Protein AF-A0A945NVK5-F1 (afdb_monomer_lite)

Secondary structure (DSSP, 8-state):
--TTGGGT--SPPEEEE---SS---GGG-EEEEEESPTTS---S--EEEEESS---S-------------------------HHHHHHHHTT---S--HHHHHHHHHHHHHSPPB-TTT-HHHHHHHTTTT-TT-HHHHHHHHHTTT--B--EEEEEEEEE-TT-SS-EEEEEEES---TTS----S--EEEEEE-TTTT---STT--SS--TT-EEE-

Sequence (219 aa):
MSDIERADIDDEVEILGGGVLGVVVESNWQVCEQLPAAGEEVAAAPRLTVDRECPNGEPETTEPEITEPETTEPETTEPEITFEEIEAWLNGEESEITPEEFEAWLEKQRSAEPLTIENNPEFAALMAGEVGDCTPQIGVFAKKYYNRKIEFDGNVANVAPHEDKNTRFDYLIYGDDYYLDENVYFGPRMKFEDVNPRDLNLIGDNVPANASAGDNFHI

Radius of gyration: 24.77 Å; chains: 1; bounding box: 51×56×69 Å

Structure (mmCIF, N/CA/C/O backbone):
data_AF-A0A945NVK5-F1
#
_entry.id   AF-A0A945NVK5-F1
#
loop_
_atom_site.group_PDB
_atom_site.id
_atom_site.type_symbol
_atom_site.label_atom_id
_atom_site.label_alt_id
_atom_site.label_comp_id
_atom_site.label_asym_id
_atom_site.label_entity_id
_atom_site.label_seq_id
_atom_site.pdbx_PDB_ins_code
_atom_site.Cartn_x
_atom_site.Cartn_y
_atom_site.Cartn_z
_atom_site.occupancy
_atom_site.B_iso_or_equiv
_atom_site.auth_seq_id
_atom_site.auth_comp_id
_atom_site.auth_asym_id
_atom_site.auth_atom_id
_atom_site.pdbx_PDB_model_num
ATOM 1 N N . MET A 1 1 ? 11.403 -7.828 -36.960 1.00 45.31 1 MET A N 1
ATOM 2 C CA . MET A 1 1 ? 10.638 -8.582 -37.966 1.00 45.31 1 MET A CA 1
ATOM 3 C C . MET A 1 1 ? 10.162 -9.829 -37.273 1.00 45.31 1 MET A C 1
ATOM 5 O O . MET A 1 1 ? 11.008 -10.584 -36.802 1.00 45.31 1 MET A O 1
ATOM 9 N N . SER A 1 2 ? 8.854 -9.941 -37.069 1.00 51.59 2 SER A N 1
ATOM 10 C CA . SER A 1 2 ? 8.255 -11.097 -36.401 1.00 51.59 2 SER A CA 1
ATOM 11 C C . SER A 1 2 ? 8.336 -12.315 -37.323 1.00 51.59 2 SER A C 1
ATOM 13 O O . SER A 1 2 ? 8.423 -12.176 -38.545 1.00 51.59 2 SER A O 1
ATOM 15 N N . ASP A 1 3 ? 8.313 -13.521 -36.758 1.00 51.78 3 ASP A N 1
ATOM 16 C CA . ASP A 1 3 ? 8.364 -14.762 -37.545 1.00 51.78 3 ASP A CA 1
ATOM 17 C C . ASP A 1 3 ? 7.173 -14.904 -38.518 1.00 51.78 3 ASP A C 1
ATOM 19 O O . ASP A 1 3 ? 7.266 -15.631 -39.506 1.00 51.78 3 ASP A O 1
ATOM 23 N N . ILE A 1 4 ? 6.101 -14.134 -38.295 1.00 51.62 4 ILE A N 1
ATOM 24 C CA . ILE A 1 4 ? 4.911 -14.020 -39.150 1.00 51.62 4 ILE A CA 1
ATOM 25 C C . ILE A 1 4 ? 5.235 -13.350 -40.496 1.00 51.62 4 ILE A C 1
ATOM 27 O O . ILE A 1 4 ? 4.835 -13.858 -41.539 1.00 51.62 4 ILE A O 1
ATOM 31 N N . GLU A 1 5 ? 6.047 -12.286 -40.511 1.00 52.50 5 GLU A N 1
ATOM 32 C CA . GLU A 1 5 ? 6.449 -11.603 -41.757 1.00 52.50 5 GLU A CA 1
ATOM 33 C C . GLU A 1 5 ? 7.347 -12.487 -42.644 1.00 52.50 5 GLU A C 1
ATOM 35 O O . GLU A 1 5 ? 7.458 -12.274 -43.849 1.00 52.50 5 GLU A O 1
ATOM 40 N N . ARG A 1 6 ? 7.996 -13.509 -42.066 1.00 58.78 6 ARG A N 1
ATOM 41 C CA . ARG A 1 6 ? 8.783 -14.502 -42.818 1.00 58.78 6 ARG A CA 1
ATOM 42 C C . ARG A 1 6 ? 7.931 -15.583 -43.483 1.00 58.78 6 ARG A C 1
ATOM 44 O O . ARG A 1 6 ? 8.486 -16.340 -44.281 1.00 58.78 6 ARG A O 1
ATOM 51 N N . ALA A 1 7 ? 6.644 -15.671 -43.149 1.00 58.78 7 ALA A N 1
ATOM 52 C CA . ALA A 1 7 ? 5.723 -16.687 -43.651 1.00 58.78 7 ALA A CA 1
ATOM 53 C C . ALA A 1 7 ? 4.824 -16.205 -44.808 1.00 58.78 7 ALA A C 1
ATOM 55 O O . ALA A 1 7 ? 4.013 -16.995 -45.277 1.00 58.78 7 ALA A O 1
ATOM 56 N N . ASP A 1 8 ? 4.992 -14.966 -45.295 1.00 53.03 8 ASP A N 1
ATOM 57 C CA . ASP A 1 8 ? 4.211 -14.391 -46.413 1.00 53.03 8 ASP A CA 1
ATOM 58 C C . ASP A 1 8 ? 2.690 -14.366 -46.137 1.00 53.03 8 ASP A C 1
ATOM 60 O O . ASP A 1 8 ? 1.867 -14.575 -47.027 1.00 53.03 8 ASP A O 1
ATOM 64 N N . ILE A 1 9 ? 2.311 -14.155 -44.868 1.00 48.59 9 ILE A N 1
ATOM 65 C CA . ILE A 1 9 ? 0.919 -13.988 -44.434 1.00 48.59 9 ILE A CA 1
ATOM 66 C C . ILE A 1 9 ? 0.678 -12.492 -44.219 1.00 48.59 9 ILE A C 1
ATOM 68 O O . ILE A 1 9 ? 1.117 -11.930 -43.218 1.00 48.59 9 ILE A O 1
ATOM 72 N N . ASP A 1 10 ? -0.005 -11.862 -45.176 1.00 55.41 10 ASP A N 1
ATOM 73 C CA . ASP A 1 10 ? -0.346 -10.429 -45.165 1.00 55.41 10 ASP A CA 1
ATOM 74 C C . ASP A 1 10 ? -1.656 -10.112 -44.409 1.00 55.41 10 ASP A C 1
ATOM 76 O O . ASP A 1 10 ? -2.024 -8.944 -44.270 1.00 55.41 10 ASP A O 1
ATOM 80 N N . ASP A 1 11 ? -2.367 -11.134 -43.918 1.00 53.72 11 ASP A N 1
ATOM 81 C CA . ASP A 1 11 ? -3.679 -10.982 -43.285 1.00 53.72 11 ASP A CA 1
ATOM 82 C C . ASP A 1 11 ? -3.594 -10.964 -41.747 1.00 53.72 11 ASP A C 1
ATOM 84 O O . ASP A 1 11 ? -2.894 -11.761 -41.118 1.00 53.72 11 ASP A O 1
ATOM 88 N N . GLU A 1 12 ? -4.349 -10.042 -41.144 1.00 53.03 12 GLU A N 1
ATOM 89 C CA . GLU A 1 12 ? -4.471 -9.834 -39.697 1.00 53.03 12 GLU A CA 1
ATOM 90 C C . GLU A 1 12 ? -5.046 -11.084 -39.000 1.00 53.03 12 GLU A C 1
ATOM 92 O O . GLU A 1 12 ? -6.035 -11.668 -39.447 1.00 53.03 12 GLU A O 1
ATOM 97 N N . VAL A 1 13 ? -4.425 -11.502 -37.892 1.00 56.94 13 VAL A N 1
ATOM 98 C CA . VAL A 1 13 ? -4.857 -12.664 -37.097 1.00 56.94 13 VAL A CA 1
ATOM 99 C C . VAL A 1 13 ? -6.245 -12.403 -36.504 1.00 56.94 13 VAL A C 1
ATOM 101 O O . VAL A 1 13 ? -6.444 -11.432 -35.775 1.00 56.94 13 VAL A O 1
ATOM 104 N N . GLU A 1 14 ? -7.204 -13.291 -36.774 1.00 50.94 14 GLU A N 1
ATOM 105 C CA . GLU A 1 14 ? -8.558 -13.202 -36.219 1.00 50.94 14 GLU A CA 1
ATOM 106 C C . GLU A 1 14 ? -8.633 -13.969 -34.887 1.00 50.94 14 GLU A C 1
ATOM 108 O O . GLU A 1 14 ? -8.535 -15.200 -34.853 1.00 50.94 14 GLU A O 1
ATOM 113 N N . ILE A 1 15 ? -8.817 -13.232 -33.787 1.00 54.19 15 ILE A N 1
ATOM 114 C CA . ILE A 1 15 ? -8.980 -13.772 -32.430 1.00 54.19 15 ILE A CA 1
ATOM 115 C C . ILE A 1 15 ? -10.468 -13.761 -32.070 1.00 54.19 15 ILE A C 1
ATOM 117 O O . ILE A 1 15 ? -11.097 -12.703 -32.029 1.00 54.19 15 ILE A O 1
ATOM 121 N N . LEU A 1 16 ? -11.037 -14.933 -31.779 1.00 48.72 16 LEU A N 1
ATOM 122 C CA . LEU A 1 16 ? -12.427 -15.073 -31.336 1.00 48.72 16 LEU A CA 1
ATOM 123 C C . LEU A 1 16 ? -12.443 -15.485 -29.857 1.00 48.72 16 LEU A C 1
ATOM 125 O O . LEU A 1 16 ? -12.216 -16.649 -29.535 1.00 48.72 16 LEU A O 1
ATOM 129 N N . GLY A 1 17 ? -12.682 -14.519 -28.963 1.00 44.56 17 GLY A N 1
ATOM 130 C CA . GLY A 1 17 ? -12.766 -14.728 -27.513 1.00 44.56 17 GLY A CA 1
ATOM 131 C C . GLY A 1 17 ? -14.210 -14.718 -27.003 1.00 44.56 17 GLY A C 1
ATOM 132 O O . GLY A 1 17 ? -14.962 -13.782 -27.273 1.00 44.56 17 GLY A O 1
ATOM 133 N N . GLY A 1 18 ? -14.593 -15.742 -26.236 1.00 47.22 18 GLY A N 1
ATOM 134 C CA . GLY A 1 18 ? -15.917 -15.902 -25.613 1.00 47.22 18 GLY A CA 1
ATOM 135 C C . GLY A 1 18 ? -16.109 -15.143 -24.291 1.00 47.22 18 GLY A C 1
ATOM 136 O O . GLY A 1 18 ? -16.866 -15.590 -23.434 1.00 47.22 18 GLY A O 1
ATOM 137 N N . GLY A 1 19 ? -15.409 -14.024 -24.090 1.00 42.00 19 GLY A N 1
ATOM 138 C CA . GLY A 1 19 ? -15.421 -13.271 -22.834 1.00 42.00 19 GLY A CA 1
ATOM 139 C C . GLY A 1 19 ? -16.628 -12.341 -22.701 1.00 42.00 19 GLY A C 1
ATOM 140 O O . GLY A 1 19 ? -16.868 -11.483 -23.550 1.00 42.00 19 GLY A O 1
ATOM 141 N N . VAL A 1 20 ? -17.376 -12.490 -21.607 1.00 38.78 20 VAL A N 1
ATOM 142 C CA . VAL A 1 20 ? -18.414 -11.545 -21.174 1.00 38.78 20 VAL A CA 1
ATOM 143 C C . VAL A 1 20 ? -17.800 -10.149 -21.001 1.00 38.78 20 VAL A C 1
ATOM 145 O O . VAL A 1 20 ? -16.718 -9.996 -20.444 1.00 38.78 20 VAL A O 1
ATOM 148 N N . LEU A 1 21 ? -18.508 -9.142 -21.516 1.00 35.34 21 LEU A N 1
ATOM 149 C CA . LEU A 1 21 ? -18.182 -7.715 -21.475 1.00 35.34 21 LEU A CA 1
ATOM 150 C C . LEU A 1 21 ? -17.633 -7.239 -20.116 1.00 35.34 21 LEU A C 1
ATOM 152 O O . LEU A 1 21 ? -18.372 -7.200 -19.134 1.00 35.34 21 LEU A O 1
ATOM 156 N N . GLY A 1 22 ? -16.390 -6.745 -20.133 1.00 36.91 22 GLY A N 1
ATOM 157 C CA . GLY A 1 22 ? -15.803 -5.890 -19.097 1.00 36.91 22 GLY A CA 1
ATOM 158 C C . GLY A 1 22 ? -14.547 -6.483 -18.459 1.00 36.91 22 GLY A C 1
ATOM 159 O O . GLY A 1 22 ? -14.637 -7.446 -17.717 1.00 36.91 22 GLY A O 1
ATOM 160 N N . VAL A 1 23 ? -13.400 -5.840 -18.701 1.00 36.44 23 VAL A N 1
ATOM 161 C CA . VAL A 1 23 ? -12.057 -6.144 -18.161 1.00 36.44 23 VAL A CA 1
ATOM 162 C C . VAL A 1 23 ? -11.344 -7.325 -18.841 1.00 36.44 23 VAL A C 1
ATOM 164 O O . VAL A 1 23 ? -11.480 -8.498 -18.491 1.00 36.44 23 VAL A O 1
ATOM 167 N N . VAL A 1 24 ? -10.535 -6.977 -19.845 1.00 39.91 24 VAL A N 1
ATOM 168 C CA . VAL A 1 24 ? -9.572 -7.875 -20.489 1.00 39.91 24 VAL A CA 1
ATOM 169 C C . VAL A 1 24 ? -8.318 -7.908 -19.616 1.00 39.91 24 VAL A C 1
ATOM 171 O O . VAL A 1 24 ? -7.499 -7.000 -19.670 1.00 39.91 24 VAL A O 1
ATOM 174 N N . VAL A 1 25 ? -8.177 -8.946 -18.793 1.00 44.34 25 VAL A N 1
ATOM 175 C CA . VAL A 1 25 ? -6.885 -9.309 -18.189 1.00 44.34 25 VAL A CA 1
ATOM 176 C C . VAL A 1 25 ? -6.153 -10.174 -19.215 1.00 44.34 25 VAL A C 1
ATOM 178 O O . VAL A 1 25 ? -6.560 -11.312 -19.447 1.00 44.34 25 VAL A O 1
ATOM 181 N N . GLU A 1 26 ? -5.143 -9.619 -19.886 1.00 48.34 26 GLU A N 1
ATOM 182 C CA . GLU A 1 26 ? -4.431 -10.265 -21.005 1.00 48.34 26 GLU A CA 1
ATOM 183 C C . GLU A 1 26 ? -3.549 -11.447 -20.562 1.00 48.34 26 GLU A C 1
ATOM 185 O O . GLU A 1 26 ? -3.295 -12.361 -21.342 1.00 48.34 26 GLU A O 1
ATOM 190 N N . SER A 1 27 ? -3.139 -11.483 -19.295 1.00 51.59 27 SER A N 1
ATOM 191 C CA . SER A 1 27 ? -2.117 -12.395 -18.766 1.00 51.59 27 SER A CA 1
ATOM 192 C C . SER A 1 27 ? -2.582 -13.824 -18.441 1.00 51.59 27 SER A C 1
ATOM 194 O O . SER A 1 27 ? -1.739 -14.667 -18.154 1.00 51.59 27 SER A O 1
ATOM 196 N N . ASN A 1 28 ? -3.882 -14.138 -18.537 1.00 61.31 28 ASN A N 1
ATOM 197 C CA . ASN A 1 28 ? -4.440 -15.446 -18.139 1.00 61.31 28 ASN A CA 1
ATOM 198 C C . ASN A 1 28 ? -5.151 -16.213 -19.271 1.00 61.31 28 ASN A C 1
ATOM 200 O O . ASN A 1 28 ? -5.958 -17.102 -19.000 1.00 61.31 28 ASN A O 1
ATOM 204 N N . TRP A 1 29 ? -4.899 -15.873 -20.537 1.00 65.44 29 TRP A N 1
ATOM 205 C CA . TRP A 1 29 ? -5.489 -16.583 -21.676 1.00 65.44 29 TRP A CA 1
ATOM 206 C C . TRP A 1 29 ? -4.560 -17.687 -22.181 1.00 65.44 29 TRP A C 1
ATOM 208 O O . TRP A 1 29 ? -3.374 -17.459 -22.413 1.00 65.44 29 TRP 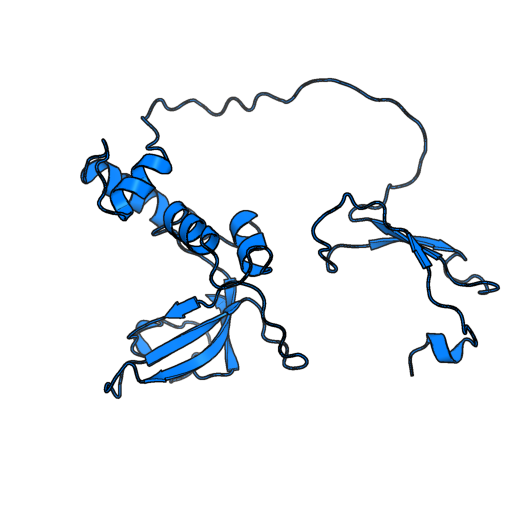A O 1
ATOM 218 N N . GLN A 1 30 ? -5.112 -18.875 -22.407 1.00 71.94 30 GLN A N 1
ATOM 219 C CA . GLN A 1 30 ? -4.431 -19.982 -23.073 1.00 71.94 30 GLN A CA 1
ATOM 220 C C . GLN A 1 30 ? -5.099 -20.294 -24.413 1.00 71.94 30 GLN A C 1
ATOM 222 O O . GLN A 1 30 ? -6.306 -20.127 -24.582 1.00 71.94 30 GLN A O 1
ATOM 227 N N . VAL A 1 31 ? -4.303 -20.737 -25.390 1.00 76.62 31 VAL A N 1
ATOM 228 C CA . VAL A 1 31 ? -4.799 -21.157 -26.707 1.00 76.62 31 VAL A CA 1
ATOM 229 C C . VAL A 1 31 ? -5.421 -22.540 -26.576 1.00 76.62 31 VAL A C 1
ATOM 231 O O . VAL A 1 31 ? -4.720 -23.521 -26.336 1.00 76.62 31 VAL A O 1
ATOM 234 N N . CYS A 1 32 ? -6.733 -22.610 -26.754 1.00 79.69 32 CYS A N 1
ATOM 235 C CA . CYS A 1 32 ? -7.503 -23.843 -26.646 1.00 79.69 32 CYS A CA 1
ATOM 236 C C . CYS A 1 32 ? -7.664 -24.553 -27.980 1.00 79.69 32 CYS A C 1
ATOM 238 O O . CYS A 1 32 ? -7.660 -25.780 -28.032 1.00 79.69 32 CYS A O 1
ATOM 240 N N . GLU A 1 33 ? -7.756 -23.790 -29.065 1.00 77.75 33 GLU A N 1
ATOM 241 C CA . GLU A 1 33 ? -7.801 -24.337 -30.412 1.00 77.75 33 GLU A CA 1
ATOM 242 C C . GLU A 1 33 ? -7.049 -23.412 -31.367 1.00 77.75 33 GLU A C 1
ATOM 244 O O . GLU A 1 33 ? -7.098 -22.186 -31.242 1.00 77.75 33 GLU A O 1
ATOM 249 N N . GLN A 1 34 ? -6.344 -24.008 -32.326 1.00 75.19 34 GLN A N 1
ATOM 250 C CA . GLN A 1 34 ? -5.718 -23.282 -33.421 1.00 75.19 34 GLN A CA 1
ATOM 251 C C . GLN A 1 34 ? -6.033 -23.965 -34.748 1.00 75.19 34 GLN A C 1
ATOM 253 O O . GLN A 1 34 ? -5.981 -25.193 -34.852 1.00 75.19 34 GLN A O 1
ATOM 258 N N . LEU A 1 35 ? -6.333 -23.164 -35.764 1.00 73.00 35 LEU A N 1
ATOM 259 C CA . LEU A 1 35 ? -6.530 -23.625 -37.132 1.00 73.00 35 LEU A CA 1
ATOM 260 C C . LEU A 1 35 ? -5.597 -22.845 -38.068 1.00 73.00 35 LEU A C 1
ATOM 262 O O . LEU A 1 35 ? -5.660 -21.615 -38.072 1.00 73.00 35 LEU A O 1
ATOM 266 N N . PRO A 1 36 ? -4.774 -23.519 -38.890 1.00 76.56 36 PRO A N 1
ATOM 267 C CA . PRO A 1 36 ? -4.591 -24.974 -38.962 1.00 76.56 36 PRO A CA 1
ATOM 268 C C . PRO A 1 36 ? -3.837 -25.542 -37.744 1.00 76.56 36 PRO A C 1
ATOM 270 O O . PRO A 1 36 ? -3.271 -24.796 -36.939 1.00 76.56 36 PRO A O 1
ATOM 273 N N . ALA A 1 37 ? -3.862 -26.868 -37.574 1.00 76.44 37 ALA A N 1
ATOM 274 C CA . ALA A 1 37 ? -3.295 -27.503 -36.386 1.00 76.44 37 ALA A CA 1
ATOM 275 C C . ALA A 1 37 ? -1.768 -27.327 -36.317 1.00 76.44 37 ALA A C 1
ATOM 277 O O . ALA A 1 37 ? -1.095 -27.022 -37.303 1.00 76.44 37 ALA A O 1
ATOM 278 N N . ALA A 1 38 ? -1.188 -27.514 -35.130 1.00 73.94 38 ALA A N 1
ATOM 279 C CA . ALA A 1 38 ? 0.254 -27.365 -34.942 1.00 73.94 38 ALA A CA 1
ATOM 280 C C . ALA A 1 38 ? 1.029 -28.301 -35.881 1.00 73.94 38 ALA A C 1
ATOM 282 O O . ALA A 1 38 ? 0.903 -29.521 -35.798 1.00 73.94 38 ALA A O 1
ATOM 283 N N . GLY A 1 39 ? 1.850 -27.721 -36.760 1.00 72.31 39 GLY A N 1
ATOM 284 C CA . GLY A 1 39 ? 2.639 -28.464 -37.746 1.00 72.31 39 GLY A CA 1
ATOM 285 C C . GLY A 1 39 ? 1.957 -28.682 -39.100 1.00 72.31 39 GLY A C 1
ATOM 286 O O . GLY A 1 39 ? 2.565 -29.304 -39.970 1.00 72.31 39 GLY A O 1
ATOM 287 N N . GLU A 1 40 ? 0.743 -28.170 -39.305 1.00 71.31 40 GLU A N 1
ATOM 288 C CA . GLU A 1 40 ? 0.089 -28.140 -40.615 1.00 71.31 40 GLU A CA 1
ATOM 289 C C . GLU A 1 40 ? 0.485 -26.897 -41.431 1.00 71.31 40 GLU A C 1
ATOM 291 O O . GLU A 1 40 ? 0.870 -25.860 -40.887 1.00 71.31 40 GLU A O 1
ATOM 296 N N . GLU A 1 41 ? 0.407 -27.006 -42.761 1.00 71.88 41 GLU A N 1
ATOM 297 C CA . GLU A 1 41 ? 0.710 -25.892 -43.665 1.00 71.88 41 GLU A CA 1
ATOM 298 C C . GLU A 1 41 ? -0.364 -24.797 -43.573 1.00 71.88 41 GLU A C 1
ATOM 300 O O . GLU A 1 41 ? -1.564 -25.056 -43.686 1.00 71.88 41 GLU A O 1
ATOM 305 N N . VAL A 1 42 ? 0.077 -23.548 -43.400 1.00 71.38 42 VAL A N 1
ATOM 306 C CA . VAL A 1 42 ? -0.806 -22.383 -43.277 1.00 71.38 42 VAL A CA 1
ATOM 307 C C . VAL A 1 42 ? -1.253 -21.919 -44.661 1.00 71.38 42 VAL A C 1
ATOM 309 O O . VAL A 1 42 ? -0.540 -21.201 -45.352 1.00 71.38 42 VAL A O 1
ATOM 312 N N . ALA A 1 43 ? -2.436 -22.372 -45.083 1.00 70.69 43 ALA A N 1
ATOM 313 C CA . ALA A 1 43 ? -3.037 -22.033 -46.378 1.00 70.69 43 ALA A CA 1
ATOM 314 C C . ALA A 1 43 ? -4.044 -20.862 -46.319 1.00 70.69 43 ALA A C 1
ATOM 316 O O . ALA A 1 43 ? -4.565 -20.446 -47.354 1.00 70.69 43 ALA A O 1
ATOM 317 N N . ALA A 1 44 ? -4.350 -20.364 -45.118 1.00 70.25 44 ALA A N 1
ATOM 318 C CA . ALA A 1 44 ? -5.247 -19.242 -44.843 1.00 70.25 44 ALA A CA 1
ATOM 319 C C . ALA A 1 44 ? -4.839 -18.564 -43.524 1.00 70.25 44 ALA A C 1
ATOM 321 O O . ALA A 1 44 ? -4.032 -19.124 -42.781 1.00 70.25 44 ALA A O 1
ATOM 322 N N . ALA A 1 45 ? -5.413 -17.394 -43.225 1.00 63.38 45 ALA A N 1
ATOM 323 C CA . ALA A 1 45 ? -5.155 -16.680 -41.977 1.00 63.38 45 ALA A CA 1
ATOM 324 C C . ALA A 1 45 ? -5.377 -17.600 -40.756 1.00 63.38 45 ALA A C 1
ATOM 326 O O . ALA A 1 45 ? -6.432 -18.242 -40.659 1.00 63.38 45 ALA A O 1
ATOM 327 N N . PRO A 1 46 ? -4.393 -17.700 -39.846 1.00 71.88 46 PRO A N 1
ATOM 328 C CA . PRO A 1 46 ? -4.501 -18.565 -38.686 1.00 71.88 46 PRO A CA 1
ATOM 329 C C . PRO A 1 46 ? -5.592 -18.049 -37.748 1.00 71.88 46 PRO A C 1
ATOM 331 O O . PRO A 1 46 ? -5.704 -16.848 -37.495 1.00 71.88 46 PRO A O 1
ATOM 334 N N . ARG A 1 47 ? -6.393 -18.973 -37.222 1.00 68.75 47 ARG A N 1
ATOM 335 C CA . ARG A 1 47 ? -7.448 -18.687 -36.249 1.00 68.75 47 ARG A CA 1
ATOM 336 C C . ARG A 1 47 ? -7.080 -19.282 -34.908 1.00 68.75 47 ARG A C 1
ATOM 338 O O . ARG A 1 47 ? -6.753 -20.464 -34.836 1.00 68.75 47 ARG A O 1
ATOM 345 N N . LEU A 1 48 ? -7.160 -18.458 -33.869 1.00 70.25 48 LEU A N 1
ATOM 346 C CA . LEU A 1 48 ? -6.894 -18.851 -32.492 1.00 70.25 48 LEU A CA 1
ATOM 347 C C . LEU A 1 48 ? -8.165 -18.680 -31.665 1.00 70.25 48 LEU A C 1
ATOM 349 O O . LEU A 1 48 ? -8.783 -17.612 -31.655 1.00 70.25 48 LEU A O 1
ATOM 353 N N . THR A 1 49 ? -8.526 -19.733 -30.946 1.00 74.69 49 THR A N 1
ATOM 354 C CA . THR A 1 49 ? -9.546 -19.695 -29.903 1.00 74.69 49 THR A CA 1
ATOM 355 C C . THR A 1 49 ? -8.833 -19.748 -28.568 1.00 74.69 49 THR A C 1
ATOM 357 O O . THR A 1 49 ? -8.099 -20.697 -28.285 1.00 74.69 49 THR A O 1
ATOM 360 N N . VAL A 1 50 ? -9.032 -18.711 -27.762 1.00 74.69 50 VAL A N 1
ATOM 361 C CA . VAL A 1 50 ? -8.416 -18.574 -26.443 1.00 74.69 50 VAL A CA 1
ATOM 362 C C . VAL A 1 50 ? -9.485 -18.594 -25.359 1.00 74.69 50 VAL A C 1
ATOM 364 O O . VAL A 1 50 ? -10.550 -17.998 -25.528 1.00 74.69 50 VAL A O 1
ATOM 367 N N . ASP A 1 51 ? -9.187 -19.258 -24.248 1.00 72.19 51 ASP A N 1
ATOM 368 C CA . ASP A 1 51 ? -10.008 -19.260 -23.034 1.00 72.19 51 ASP A CA 1
ATOM 369 C C . ASP A 1 51 ? -9.101 -19.228 -21.793 1.00 72.19 51 ASP A C 1
ATOM 371 O O . ASP A 1 51 ? -7.895 -19.460 -21.891 1.00 72.19 51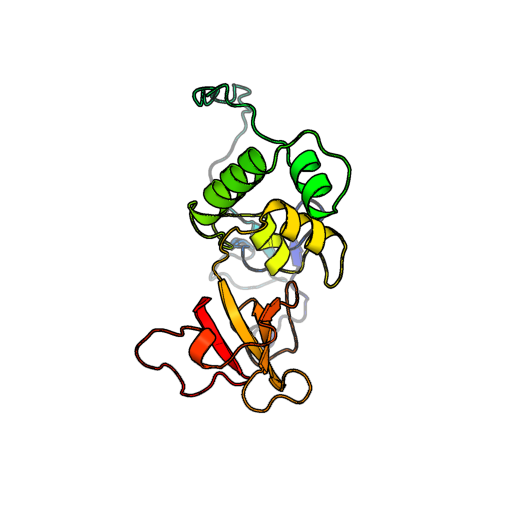 ASP A O 1
ATOM 375 N N . ARG A 1 52 ? -9.657 -18.925 -20.619 1.00 76.31 52 ARG A N 1
ATOM 376 C CA . ARG A 1 52 ? -8.938 -19.043 -19.341 1.00 76.31 52 ARG A CA 1
ATOM 377 C C . ARG A 1 52 ? -8.730 -20.508 -18.967 1.00 76.31 52 ARG A C 1
ATOM 379 O O . ARG A 1 52 ? -7.671 -20.881 -18.470 1.00 76.31 52 ARG A O 1
ATOM 386 N N . GLU A 1 53 ? -9.695 -21.364 -19.292 1.00 76.12 53 GLU A N 1
ATOM 387 C CA . GLU A 1 53 ? -9.627 -22.812 -19.090 1.00 76.12 53 GLU A CA 1
ATOM 388 C C . GLU A 1 53 ? -10.054 -23.552 -20.358 1.00 76.12 53 GLU A C 1
ATOM 390 O O . GLU A 1 53 ? -11.202 -23.459 -20.785 1.00 76.12 53 GLU A O 1
ATOM 395 N N . CYS A 1 54 ? -9.134 -24.295 -20.978 1.00 73.19 54 CYS A N 1
ATOM 396 C CA . CYS A 1 54 ? -9.468 -25.065 -22.168 1.00 73.19 54 CYS A CA 1
ATOM 397 C C . CYS A 1 54 ? -10.298 -26.300 -21.810 1.00 73.19 54 CYS A C 1
ATOM 399 O O . CYS A 1 54 ? -9.880 -27.095 -20.960 1.00 73.19 54 CYS A O 1
ATOM 401 N N . PRO A 1 55 ? -11.445 -26.520 -22.472 1.00 69.38 55 PRO A N 1
ATOM 402 C CA . PRO A 1 55 ? -12.227 -27.722 -22.253 1.00 69.38 55 PRO A CA 1
ATOM 403 C C . PRO A 1 55 ? -11.424 -28.934 -22.739 1.00 69.38 55 PRO A C 1
ATOM 405 O O . PRO A 1 55 ? -11.189 -29.109 -23.934 1.00 69.38 55 PRO A O 1
ATOM 408 N N . ASN A 1 56 ? -10.988 -29.786 -21.808 1.00 57.22 56 ASN A N 1
ATOM 409 C CA . ASN A 1 56 ? -10.436 -31.098 -22.137 1.00 57.22 56 ASN A CA 1
ATOM 410 C C . ASN A 1 56 ? -11.524 -31.901 -22.866 1.00 57.22 56 ASN A C 1
ATOM 412 O O . ASN A 1 56 ? -12.548 -32.242 -22.278 1.00 57.22 56 ASN A O 1
ATOM 416 N N . GLY A 1 57 ? -11.326 -32.133 -24.162 1.00 50.72 57 GLY A N 1
ATOM 417 C CA . GLY A 1 57 ? -12.373 -32.613 -25.057 1.00 50.72 57 GLY A CA 1
ATOM 418 C C . GLY A 1 57 ? -12.938 -33.992 -24.708 1.00 50.72 57 GLY A C 1
ATOM 419 O O . GLY A 1 57 ? -12.236 -34.990 -24.816 1.00 50.72 57 GLY A O 1
ATOM 420 N N . GLU A 1 58 ? -14.237 -34.030 -24.407 1.00 37.66 58 GLU A N 1
ATOM 421 C CA . GLU A 1 58 ? -15.244 -34.896 -25.043 1.00 37.66 58 GLU A CA 1
ATOM 422 C C . GLU A 1 58 ? -16.653 -34.278 -24.841 1.00 37.66 58 GLU A C 1
ATOM 424 O O . GLU A 1 58 ? -16.850 -33.521 -23.889 1.00 37.66 58 GLU A O 1
ATOM 429 N N . PRO A 1 59 ? -17.616 -34.505 -25.760 1.00 51.12 59 PRO A N 1
ATOM 430 C CA . PRO A 1 59 ? -18.815 -33.676 -25.886 1.00 51.12 59 PRO A CA 1
ATOM 431 C C . PRO A 1 59 ? -20.038 -34.185 -25.098 1.00 51.12 59 PRO A C 1
ATOM 433 O O . PRO A 1 59 ? -20.119 -35.342 -24.699 1.00 51.12 59 PRO A O 1
ATOM 436 N N . GLU A 1 60 ? -21.031 -33.292 -25.047 1.00 35.03 60 GLU A N 1
ATOM 437 C CA . GLU A 1 60 ? -22.443 -33.435 -24.651 1.00 35.03 60 GLU A CA 1
ATOM 438 C C . GLU A 1 60 ? -22.834 -33.147 -23.192 1.00 35.03 60 GLU A C 1
ATOM 440 O O . GLU A 1 60 ? -22.690 -33.944 -22.273 1.00 35.03 60 GLU A O 1
ATOM 445 N N . THR A 1 61 ? -23.467 -31.976 -23.057 1.00 42.00 61 THR A N 1
ATOM 446 C CA . THR A 1 61 ? -24.832 -31.808 -22.541 1.00 42.00 61 THR A CA 1
ATOM 447 C C . THR A 1 61 ? -25.256 -32.749 -21.419 1.00 42.00 61 THR A C 1
ATOM 449 O O . THR A 1 61 ? -25.811 -33.814 -21.663 1.00 42.00 61 THR A O 1
ATOM 452 N N . THR A 1 62 ? -25.205 -32.261 -20.184 1.00 31.80 62 THR A N 1
ATOM 453 C CA . THR A 1 62 ? -26.406 -32.158 -19.341 1.00 31.80 62 THR A CA 1
ATOM 454 C C . THR A 1 62 ? -26.108 -31.260 -18.150 1.00 31.80 62 THR A C 1
ATOM 456 O O . THR A 1 62 ? -25.128 -31.453 -17.444 1.00 31.80 62 THR A O 1
ATOM 459 N N . GLU A 1 63 ? -26.971 -30.273 -17.950 1.00 49.25 63 GLU A N 1
ATOM 460 C CA . GLU A 1 63 ? -27.146 -29.546 -16.699 1.00 49.25 63 GLU A CA 1
ATOM 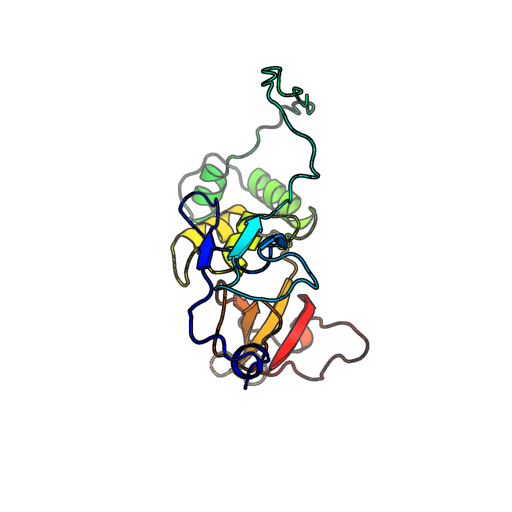461 C C . GLU A 1 63 ? -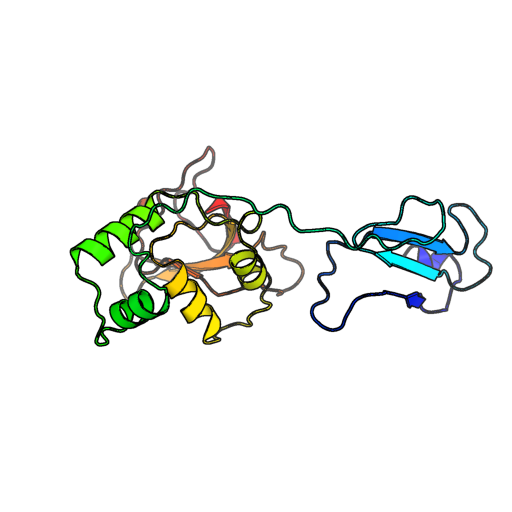27.462 -30.529 -15.560 1.00 49.25 63 GLU A C 1
ATOM 463 O O . GLU A 1 63 ? -28.374 -31.353 -15.700 1.00 49.25 63 GLU A O 1
ATOM 468 N N . PRO A 1 64 ? -26.769 -30.419 -14.416 1.00 41.75 64 PRO A N 1
ATOM 469 C CA . PRO A 1 64 ? -27.359 -30.712 -13.134 1.00 41.75 64 PRO A CA 1
ATOM 470 C C . PRO A 1 64 ? -27.445 -29.406 -12.339 1.00 41.75 64 PRO A C 1
ATOM 472 O O . PRO A 1 64 ? -26.467 -28.912 -11.784 1.00 41.75 64 PRO A O 1
ATOM 475 N N . GLU A 1 65 ? -28.658 -28.870 -12.251 1.00 50.12 65 GLU A N 1
ATOM 476 C CA . GLU A 1 65 ? -29.124 -28.246 -11.018 1.00 50.12 65 GLU A CA 1
ATOM 477 C C . GLU A 1 65 ? -28.856 -29.250 -9.885 1.00 50.12 65 GLU A C 1
ATOM 479 O O . GLU A 1 65 ? -29.304 -30.387 -10.010 1.00 50.12 65 GLU A O 1
ATOM 484 N N . ILE A 1 66 ? -28.078 -28.881 -8.857 1.00 36.78 66 ILE A N 1
ATOM 485 C CA . ILE A 1 66 ? -28.149 -29.383 -7.467 1.00 36.78 66 ILE A CA 1
ATOM 486 C C . ILE A 1 66 ? -27.082 -28.664 -6.615 1.00 36.78 66 ILE A C 1
ATOM 488 O O . ILE A 1 66 ? -25.886 -28.931 -6.693 1.00 36.78 66 ILE A O 1
ATOM 492 N N . THR A 1 67 ? -27.612 -27.741 -5.808 1.00 34.06 67 THR A N 1
ATOM 493 C CA . THR A 1 67 ? -27.232 -27.336 -4.441 1.00 34.06 67 THR A CA 1
ATOM 494 C C . THR A 1 67 ? -25.771 -27.037 -4.120 1.00 34.06 67 THR A C 1
ATOM 496 O O . THR A 1 67 ? -24.942 -27.938 -3.981 1.00 34.06 67 THR A O 1
ATOM 499 N N . GLU A 1 68 ? -25.545 -25.754 -3.826 1.00 46.25 68 GLU A N 1
ATOM 500 C CA . GLU A 1 68 ? -24.555 -25.269 -2.863 1.00 46.25 68 GLU A CA 1
ATOM 501 C C . GLU A 1 68 ? -24.406 -26.249 -1.686 1.00 46.25 68 GLU A C 1
ATOM 503 O O . GLU A 1 68 ? -25.410 -26.611 -1.059 1.00 46.25 68 GLU A O 1
ATOM 508 N N . PRO A 1 69 ? -23.185 -26.677 -1.328 1.00 39.84 69 PRO A N 1
ATOM 509 C CA . PRO A 1 69 ? -22.967 -27.126 0.027 1.00 39.84 69 PRO A CA 1
ATOM 510 C C . PRO A 1 69 ? -23.087 -25.888 0.917 1.00 39.84 69 PRO A C 1
ATOM 512 O O . PRO A 1 69 ? -22.274 -24.969 0.824 1.00 39.84 69 PRO A O 1
ATOM 515 N N . GLU A 1 70 ? -24.108 -25.869 1.776 1.00 47.53 70 GLU A N 1
ATOM 516 C CA . GLU A 1 70 ? -24.090 -25.041 2.977 1.00 47.53 70 GLU A CA 1
ATOM 517 C C . GLU A 1 70 ? -22.799 -25.363 3.733 1.00 47.53 70 GLU A C 1
ATOM 519 O O . GLU A 1 70 ? -22.678 -26.377 4.428 1.00 47.53 70 GLU A O 1
ATOM 524 N N . THR A 1 71 ? -21.806 -24.493 3.580 1.00 33.03 71 THR A N 1
ATOM 525 C CA . THR A 1 71 ? -20.718 -24.390 4.537 1.00 33.03 71 THR A CA 1
ATOM 526 C C . THR A 1 71 ? -21.334 -23.775 5.783 1.00 33.03 71 THR A C 1
ATOM 528 O O . THR A 1 71 ? -21.375 -22.562 5.946 1.00 33.03 71 THR A O 1
ATOM 531 N N . THR A 1 72 ? -21.870 -24.633 6.652 1.00 38.44 72 THR A N 1
ATOM 532 C CA . THR A 1 72 ? -22.086 -24.316 8.066 1.00 38.44 72 THR A CA 1
ATOM 533 C C . THR A 1 72 ? -20.729 -24.023 8.696 1.00 38.44 72 THR A C 1
ATOM 535 O O . THR A 1 72 ? -20.087 -24.890 9.291 1.00 38.44 72 THR A O 1
ATOM 538 N N . GLU A 1 73 ? -20.273 -22.792 8.513 1.00 49.25 73 GLU A N 1
ATOM 539 C CA . GLU A 1 73 ? -19.346 -22.142 9.419 1.00 49.25 73 GLU A CA 1
ATOM 540 C C . GLU A 1 73 ? -20.101 -21.942 10.745 1.00 49.25 73 GLU A C 1
ATOM 542 O O . GLU A 1 73 ? -21.287 -21.595 10.732 1.00 49.25 73 GLU A O 1
ATOM 547 N N . PRO A 1 74 ? -19.509 -22.266 11.906 1.00 40.34 74 PRO A N 1
ATOM 548 C CA . PRO A 1 74 ? -20.196 -22.074 13.169 1.00 40.34 74 PRO A CA 1
ATOM 549 C C . PRO A 1 74 ? -20.448 -20.577 13.353 1.00 40.34 74 PRO A C 1
ATOM 551 O O . PRO A 1 74 ? -19.497 -19.824 13.560 1.00 40.34 74 PRO A O 1
ATOM 554 N N . GLU A 1 75 ? -21.721 -20.167 13.304 1.00 44.00 75 GLU A N 1
ATOM 555 C CA . GLU A 1 75 ? -22.163 -18.851 13.764 1.00 44.00 75 GLU A CA 1
ATOM 556 C C . GLU A 1 75 ? -21.715 -18.676 15.216 1.00 44.00 75 GLU A C 1
ATOM 558 O O . GLU A 1 75 ? -22.356 -19.108 16.179 1.00 44.00 75 GLU A O 1
ATOM 563 N N . THR A 1 76 ? -20.555 -18.051 15.364 1.00 37.19 76 THR A N 1
ATOM 564 C CA . THR A 1 76 ? -20.154 -17.418 16.602 1.00 37.19 76 THR A CA 1
ATOM 565 C C . THR A 1 76 ? -20.944 -16.124 16.629 1.00 37.19 76 THR A C 1
ATOM 567 O O . THR A 1 76 ? -20.637 -15.188 15.904 1.00 37.19 76 THR A O 1
ATOM 570 N N . THR A 1 77 ? -22.019 -16.109 17.416 1.00 44.22 77 THR A N 1
ATOM 571 C CA . THR A 1 77 ? -22.875 -14.945 17.681 1.00 44.22 77 THR A CA 1
ATOM 572 C C . THR A 1 77 ? -22.128 -13.890 18.505 1.00 44.22 77 THR A C 1
ATOM 574 O O . THR A 1 77 ? -22.497 -13.595 19.643 1.00 44.22 77 THR A O 1
ATOM 577 N N . GLU A 1 78 ? -21.037 -13.373 17.961 1.00 54.78 78 GLU A N 1
ATOM 578 C CA . GLU A 1 78 ? -20.416 -12.118 18.361 1.00 54.78 78 GLU A CA 1
ATOM 579 C C . GLU A 1 78 ? -21.010 -11.042 17.439 1.00 54.78 78 GLU A C 1
ATOM 581 O O . GLU A 1 78 ? -21.191 -11.324 16.252 1.00 54.78 78 GLU A O 1
ATOM 586 N N . PRO A 1 79 ? -21.421 -9.860 17.934 1.00 54.00 79 PRO A N 1
ATOM 587 C CA . PRO A 1 79 ? -21.873 -8.805 17.038 1.00 54.00 79 PRO A CA 1
ATOM 588 C C . PRO A 1 79 ? -20.697 -8.420 16.133 1.00 54.00 79 PRO A C 1
ATOM 590 O O . PRO A 1 79 ? -19.759 -7.757 16.570 1.00 54.00 79 PRO A O 1
ATOM 593 N N . GLU A 1 80 ? -20.704 -8.891 14.884 1.00 75.25 80 GLU A N 1
ATOM 594 C CA . GLU A 1 80 ? -19.734 -8.440 13.897 1.00 75.25 80 GLU A CA 1
ATOM 595 C C . GLU A 1 80 ? -20.057 -6.987 13.562 1.00 75.25 80 GLU A C 1
ATOM 597 O O . GLU A 1 80 ? -21.061 -6.690 12.916 1.00 75.25 80 GLU A O 1
ATOM 602 N N . ILE A 1 81 ? -19.203 -6.088 14.047 1.00 84.06 81 ILE A N 1
ATOM 603 C CA . ILE A 1 81 ? -19.217 -4.672 13.691 1.00 84.06 81 ILE A CA 1
ATOM 604 C C . ILE A 1 81 ? -19.242 -4.568 12.165 1.00 84.06 81 ILE A C 1
ATOM 606 O O . ILE A 1 81 ? -18.395 -5.151 11.477 1.00 84.06 81 ILE A O 1
ATOM 610 N N . THR A 1 82 ? -20.209 -3.831 11.629 1.00 90.62 82 THR A N 1
ATOM 611 C CA . THR A 1 82 ? -20.370 -3.696 10.184 1.00 90.62 82 THR A CA 1
ATOM 612 C C . THR A 1 82 ? -19.325 -2.751 9.600 1.00 90.62 82 THR A C 1
ATOM 614 O O . THR A 1 82 ? -18.791 -1.862 10.268 1.00 90.62 82 THR A O 1
ATOM 617 N N . PHE A 1 83 ? -19.038 -2.908 8.307 1.00 88.69 83 PHE A N 1
ATOM 618 C CA . PHE A 1 83 ? -18.127 -1.995 7.618 1.00 88.69 83 PHE A CA 1
ATOM 619 C C . PHE A 1 83 ? -18.632 -0.540 7.631 1.00 88.69 83 PHE A C 1
ATOM 621 O O . PHE A 1 83 ? -17.825 0.373 7.779 1.00 88.69 83 PHE A O 1
ATOM 628 N N . GLU A 1 84 ? -19.949 -0.325 7.538 1.00 91.50 84 GLU A N 1
ATOM 629 C CA . GLU A 1 84 ? -20.553 1.014 7.585 1.00 91.50 84 GLU A CA 1
ATOM 630 C C . GLU A 1 84 ? -20.274 1.718 8.922 1.00 91.50 84 GLU A C 1
ATOM 632 O O . GLU A 1 84 ? -19.939 2.902 8.944 1.00 91.50 84 GLU A O 1
ATOM 637 N N . GLU A 1 85 ? -20.328 0.986 10.037 1.00 92.50 85 GLU A N 1
ATOM 638 C CA . GLU A 1 85 ? -20.017 1.521 11.365 1.00 92.50 85 GLU A CA 1
ATOM 639 C C . GLU A 1 85 ? -18.531 1.869 11.527 1.00 92.50 85 GLU A C 1
ATOM 641 O O . GLU A 1 85 ? -18.197 2.925 12.070 1.00 92.50 85 GLU A O 1
ATOM 646 N N . ILE A 1 86 ? -17.632 1.018 11.018 1.00 92.06 86 ILE A N 1
ATOM 647 C CA . ILE A 1 86 ? -16.188 1.297 10.992 1.00 92.06 86 ILE A CA 1
ATOM 648 C C . ILE A 1 86 ? -15.891 2.532 10.140 1.00 92.06 86 ILE A C 1
ATOM 650 O O . ILE A 1 86 ? -15.103 3.391 10.540 1.00 92.06 86 ILE A O 1
ATOM 654 N N . GLU A 1 87 ? -16.510 2.637 8.966 1.00 91.56 87 GLU A N 1
ATOM 655 C CA . GLU A 1 87 ? -16.346 3.789 8.087 1.00 91.56 87 GLU A CA 1
ATOM 656 C C . GLU A 1 87 ? -16.823 5.079 8.764 1.00 91.56 87 GLU A C 1
ATOM 658 O O . GLU A 1 87 ? -16.091 6.074 8.740 1.00 91.56 87 GLU A O 1
ATOM 663 N N . ALA A 1 88 ? -17.995 5.061 9.403 1.00 93.06 88 ALA A N 1
ATOM 664 C CA . ALA A 1 88 ? -18.506 6.198 10.162 1.00 93.06 88 ALA A CA 1
ATOM 665 C C . ALA A 1 88 ? -17.519 6.616 11.267 1.00 93.06 88 ALA A C 1
ATOM 667 O O . ALA A 1 88 ? -17.162 7.793 11.366 1.00 93.06 88 ALA A O 1
ATOM 668 N N . TRP A 1 89 ? -16.989 5.657 12.034 1.00 92.25 89 TRP A N 1
ATOM 669 C CA . TRP A 1 89 ? -15.993 5.929 13.074 1.00 92.25 89 TRP A CA 1
ATOM 670 C C . TRP A 1 89 ? -14.709 6.557 12.524 1.00 92.25 89 TRP A C 1
ATOM 672 O O . TRP A 1 89 ? -14.241 7.573 13.042 1.00 92.25 89 TRP A O 1
ATOM 682 N N . LEU A 1 90 ? -14.150 6.003 11.442 1.00 90.81 90 LEU A N 1
ATOM 683 C CA . LEU A 1 90 ? -12.947 6.536 10.791 1.00 90.81 90 LEU A CA 1
ATOM 684 C C . LEU A 1 90 ? -13.155 7.958 10.247 1.00 90.81 90 LEU A C 1
ATOM 686 O O . LEU A 1 90 ? -12.212 8.751 10.220 1.00 90.81 90 LEU A O 1
ATOM 690 N N . ASN A 1 91 ? -14.381 8.297 9.843 1.00 91.88 91 ASN A N 1
ATOM 691 C CA . ASN A 1 91 ? -14.741 9.633 9.368 1.00 91.88 91 ASN A CA 1
ATOM 692 C C . ASN A 1 91 ? -15.062 10.618 10.512 1.00 91.88 91 ASN A C 1
ATOM 694 O O . ASN A 1 91 ? -15.257 11.807 10.252 1.00 91.88 91 ASN A O 1
ATOM 698 N N . GLY A 1 92 ? -15.109 10.157 11.768 1.00 92.31 92 GLY A N 1
ATOM 699 C CA . GLY A 1 92 ? -15.532 10.961 12.918 1.00 92.31 92 GLY A CA 1
ATOM 700 C C . GLY A 1 92 ? -17.036 11.259 12.937 1.00 92.31 92 GLY A C 1
ATOM 701 O O . GLY A 1 92 ? -17.459 12.264 13.513 1.00 92.31 92 GLY A O 1
ATOM 702 N N . GLU A 1 93 ? -17.829 10.420 12.277 1.00 91.75 93 GLU A N 1
ATOM 703 C CA . GLU A 1 93 ? -19.287 10.483 12.252 1.00 91.75 93 GLU A CA 1
ATOM 704 C C . GLU A 1 93 ? -19.886 9.738 13.458 1.00 91.75 93 GLU A C 1
ATOM 706 O O . GLU A 1 93 ? -19.210 8.980 14.159 1.00 91.75 93 GLU A O 1
ATOM 711 N N . GLU A 1 94 ? -21.168 9.988 13.738 1.00 88.31 94 GLU A N 1
ATOM 712 C CA . GLU A 1 94 ? -21.884 9.280 14.802 1.00 88.31 94 GLU A CA 1
ATOM 713 C C . GLU A 1 94 ? -21.981 7.790 14.447 1.00 88.31 94 GLU A C 1
ATOM 715 O O . GLU A 1 94 ? -22.463 7.430 13.376 1.00 88.31 94 GLU A O 1
ATOM 720 N N . SER A 1 95 ? -21.501 6.931 15.343 1.00 84.56 95 SER A N 1
ATOM 721 C CA . SER A 1 95 ? -21.524 5.474 15.203 1.00 84.56 95 SER A CA 1
ATOM 722 C C . SER A 1 95 ? -21.849 4.837 16.551 1.00 84.56 95 SER A C 1
ATOM 724 O O . SER A 1 95 ? -21.610 5.431 17.606 1.00 84.56 95 SER A O 1
ATOM 726 N N . GLU A 1 96 ? -22.435 3.641 16.516 1.00 87.69 96 GLU A N 1
ATOM 727 C CA . GLU A 1 96 ? -22.834 2.911 17.727 1.00 87.69 96 GLU A CA 1
ATOM 728 C C . GLU A 1 96 ? -21.670 2.139 18.367 1.00 87.69 96 GLU A C 1
ATOM 730 O O . GLU A 1 96 ? -21.807 1.634 19.482 1.00 87.69 96 GLU A O 1
ATOM 735 N N . ILE A 1 97 ? -20.510 2.099 17.702 1.00 91.31 97 ILE A N 1
ATOM 736 C CA . ILE A 1 97 ? -19.339 1.363 18.172 1.00 91.31 97 ILE A CA 1
ATOM 737 C C . ILE A 1 97 ? -18.635 2.109 19.301 1.00 91.31 97 ILE A C 1
ATOM 739 O O . ILE A 1 97 ? -18.538 3.337 19.335 1.00 91.31 97 ILE A O 1
ATOM 743 N N . THR A 1 98 ? -18.104 1.351 20.243 1.00 92.75 98 THR A N 1
ATOM 744 C CA . THR A 1 98 ? -17.285 1.863 21.336 1.00 92.75 98 THR A CA 1
ATOM 745 C C . THR A 1 98 ? -15.799 1.884 20.949 1.00 92.75 98 THR A C 1
ATOM 747 O O . THR A 1 98 ? -15.369 1.137 20.068 1.00 92.75 98 THR A O 1
ATOM 750 N N . PRO A 1 99 ? -14.954 2.678 21.641 1.00 93.00 99 PRO A N 1
ATOM 751 C CA . PRO A 1 99 ? -13.506 2.608 21.446 1.00 93.00 99 PRO A CA 1
ATOM 752 C C . PRO A 1 99 ? -12.930 1.199 21.659 1.00 93.00 99 PRO A C 1
ATOM 754 O O . PRO A 1 99 ? -11.981 0.821 20.986 1.00 93.00 99 PRO A O 1
ATOM 757 N N . GLU A 1 100 ? -13.486 0.424 22.596 1.00 93.44 100 GLU A N 1
ATOM 758 C CA . GLU A 1 100 ? -13.018 -0.935 22.902 1.00 93.44 100 GLU A CA 1
ATOM 759 C C . GLU A 1 100 ? -13.318 -1.908 21.755 1.00 93.44 100 GLU A C 1
ATOM 761 O O . GLU A 1 100 ? -12.459 -2.706 21.385 1.00 93.44 100 GLU A O 1
ATOM 766 N N . GLU A 1 101 ? -14.500 -1.798 21.149 1.00 92.88 101 GLU A N 1
ATOM 767 C CA . GLU A 1 101 ? -14.891 -2.554 19.954 1.00 92.88 101 GLU A CA 1
ATOM 768 C C . GLU A 1 101 ? -14.031 -2.184 18.743 1.00 92.88 101 GLU A C 1
ATOM 770 O O . GLU A 1 101 ? -13.569 -3.067 18.019 1.00 92.88 101 GLU A O 1
ATOM 775 N N . PHE A 1 102 ? -13.740 -0.894 18.557 1.00 90.94 102 PHE A N 1
ATOM 776 C CA . PHE A 1 102 ? -12.852 -0.446 17.488 1.00 90.94 102 PHE A CA 1
ATOM 777 C C . PHE A 1 102 ? -11.417 -0.961 17.676 1.00 90.94 102 PHE A C 1
ATOM 779 O O . PHE A 1 102 ? -10.816 -1.460 16.727 1.00 90.94 102 PHE A O 1
ATOM 786 N N . GLU A 1 103 ? -10.868 -0.918 18.892 1.00 93.06 103 GLU A N 1
ATOM 787 C CA . GLU A 1 103 ? -9.542 -1.485 19.182 1.00 93.06 103 GLU A CA 1
ATOM 788 C C . GLU A 1 103 ? -9.506 -3.011 18.999 1.00 93.06 103 GLU A C 1
ATOM 790 O O . GLU A 1 103 ? -8.530 -3.550 18.469 1.00 93.06 103 GLU A O 1
ATOM 795 N N . ALA A 1 104 ? -10.576 -3.721 19.372 1.00 93.44 104 ALA A N 1
ATOM 796 C CA . ALA A 1 104 ? -10.701 -5.153 19.105 1.00 93.44 104 ALA A CA 1
ATOM 797 C C . ALA A 1 104 ? -10.721 -5.445 17.595 1.00 93.44 104 ALA A C 1
ATOM 799 O O . ALA A 1 104 ? -10.030 -6.354 17.125 1.00 93.44 104 ALA A O 1
ATOM 800 N N . TRP A 1 105 ? -11.445 -4.634 16.820 1.00 92.56 105 TRP A N 1
ATOM 801 C CA . TRP A 1 105 ? -11.442 -4.709 15.363 1.00 92.56 105 TRP A CA 1
ATOM 802 C C . TRP A 1 105 ? -10.049 -4.437 14.780 1.00 92.56 105 TRP A C 1
ATOM 804 O O . TRP A 1 105 ? -9.572 -5.224 13.961 1.00 92.56 105 TRP A O 1
ATOM 814 N N . LEU A 1 106 ? -9.344 -3.399 15.245 1.00 93.12 106 LEU A N 1
ATOM 815 C CA . LEU A 1 106 ? -7.975 -3.091 14.815 1.00 93.12 106 LEU A CA 1
ATOM 816 C C . LEU A 1 106 ? -7.012 -4.254 15.073 1.00 93.12 106 LEU A C 1
ATOM 818 O O . LEU A 1 106 ? -6.165 -4.544 14.225 1.00 93.12 106 LEU A O 1
ATOM 822 N N . GLU A 1 107 ? -7.125 -4.922 16.220 1.00 93.88 107 GLU A N 1
ATOM 823 C CA . GLU A 1 107 ? -6.293 -6.082 16.537 1.00 93.88 107 GLU A CA 1
ATOM 824 C C . GLU A 1 107 ? -6.644 -7.292 15.659 1.00 93.88 107 GLU A C 1
ATOM 826 O O . GLU A 1 107 ? -5.735 -7.975 15.180 1.00 93.88 107 GLU A O 1
ATOM 831 N N . LYS A 1 108 ? -7.930 -7.513 15.342 1.00 92.06 108 LYS A N 1
ATOM 832 C CA . LYS A 1 108 ? -8.351 -8.514 14.340 1.00 92.06 108 LYS A CA 1
ATOM 833 C C . LYS A 1 108 ? -7.705 -8.225 12.977 1.00 92.06 108 LYS A C 1
ATOM 835 O O . LYS A 1 108 ? -7.136 -9.132 12.374 1.00 92.06 108 LYS A O 1
ATOM 840 N N . GLN A 1 109 ? -7.698 -6.966 12.525 1.00 91.06 109 GLN A N 1
ATOM 841 C CA . GLN A 1 109 ? -7.046 -6.576 11.263 1.00 91.06 109 GLN A CA 1
ATOM 842 C C . GLN A 1 109 ? -5.527 -6.814 11.295 1.00 91.06 109 GLN A C 1
ATOM 844 O O . GLN A 1 109 ? -4.961 -7.379 10.354 1.00 91.06 109 GLN A O 1
ATOM 849 N N . ARG A 1 110 ? -4.862 -6.416 12.388 1.00 91.94 110 ARG A N 1
ATOM 850 C CA . ARG A 1 110 ? -3.400 -6.493 12.539 1.00 91.94 110 ARG A CA 1
ATOM 851 C C . ARG A 1 110 ? -2.877 -7.928 12.641 1.00 91.94 110 ARG A C 1
ATOM 853 O O . ARG A 1 110 ? -1.751 -8.192 12.211 1.00 91.94 110 ARG A O 1
ATOM 860 N N . SER A 1 111 ? -3.654 -8.810 13.268 1.00 93.12 111 SER A N 1
ATOM 861 C CA . SER A 1 111 ? -3.256 -10.188 13.580 1.00 93.12 111 SER A CA 1
ATOM 862 C C . SER A 1 111 ? -3.544 -11.189 12.465 1.00 93.12 111 SER A C 1
ATOM 864 O O . SER A 1 111 ? -2.876 -12.220 12.401 1.00 93.12 111 SER A O 1
ATOM 866 N N . ALA A 1 112 ? -4.498 -10.901 11.581 1.00 94.06 112 ALA A N 1
ATOM 867 C CA . ALA A 1 112 ? -4.776 -11.776 10.453 1.00 94.06 112 ALA A CA 1
ATOM 868 C C . ALA A 1 112 ? -3.654 -11.705 9.385 1.00 94.06 112 ALA A C 1
ATOM 870 O O . ALA A 1 112 ? -2.844 -10.775 9.362 1.00 94.06 112 ALA A O 1
ATOM 871 N N . GLU A 1 113 ? -3.628 -12.656 8.451 1.00 94.50 113 GLU A N 1
ATOM 872 C CA . GLU A 1 113 ? -2.576 -12.769 7.417 1.00 94.50 113 GLU A CA 1
ATOM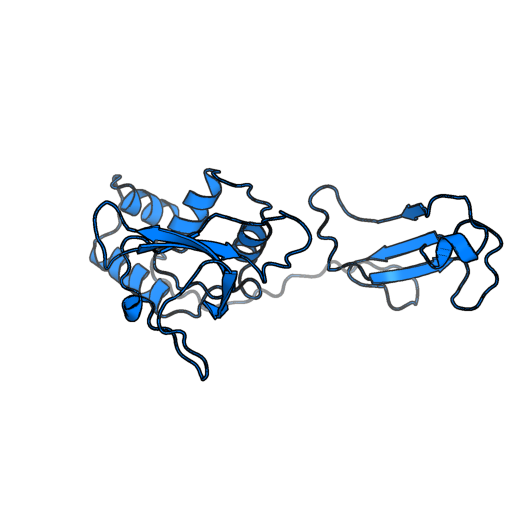 873 C C . GLU A 1 113 ? -2.474 -11.526 6.517 1.00 94.50 113 GLU A C 1
ATOM 875 O O . GLU A 1 113 ? -3.497 -10.897 6.280 1.00 94.50 113 GLU A O 1
ATOM 880 N N . PRO A 1 114 ? -1.302 -11.123 6.006 1.00 95.56 114 PRO A N 1
ATOM 881 C CA . PRO A 1 114 ? -1.217 -9.992 5.079 1.00 95.56 114 PRO A CA 1
ATOM 882 C C . PRO A 1 114 ? -2.128 -10.162 3.853 1.00 95.56 114 PRO A C 1
ATOM 884 O O . PRO A 1 114 ? -2.323 -11.276 3.368 1.00 95.56 114 PRO A O 1
ATOM 887 N N . LEU A 1 115 ? -2.700 -9.066 3.351 1.00 94.81 115 LEU A N 1
ATOM 888 C CA . LEU A 1 115 ? -3.403 -9.082 2.067 1.00 94.81 115 LEU A CA 1
ATOM 889 C C . LEU A 1 115 ? -2.391 -9.127 0.933 1.00 94.81 115 LEU A C 1
ATOM 891 O O . LEU A 1 115 ? -1.545 -8.245 0.837 1.00 94.81 115 LEU A O 1
ATOM 895 N N . THR A 1 116 ? -2.544 -10.101 0.052 1.00 94.44 116 THR A N 1
ATOM 896 C CA . THR A 1 116 ? -1.761 -10.248 -1.170 1.00 94.44 116 THR A CA 1
ATOM 897 C C . THR A 1 116 ? -2.691 -10.205 -2.373 1.00 94.44 116 THR A C 1
ATOM 899 O O . THR A 1 116 ? -3.909 -10.377 -2.254 1.00 94.44 116 THR A O 1
ATOM 902 N N . ILE A 1 117 ? -2.126 -9.997 -3.560 1.00 90.38 117 ILE A N 1
ATOM 903 C CA . ILE A 1 117 ? -2.881 -10.101 -4.817 1.00 90.38 117 ILE A CA 1
ATOM 904 C C . ILE A 1 117 ? -3.476 -11.506 -5.027 1.00 90.38 117 ILE A C 1
ATOM 906 O O . ILE A 1 117 ? -4.442 -11.667 -5.765 1.00 90.38 117 ILE A O 1
ATOM 910 N N . GLU A 1 118 ? -2.923 -12.525 -4.367 1.00 93.00 118 GLU A N 1
ATOM 911 C CA . GLU A 1 118 ? -3.364 -13.915 -4.493 1.00 93.00 118 GLU A CA 1
ATOM 912 C C . GLU A 1 118 ? -4.546 -14.232 -3.571 1.00 93.00 118 GLU A C 1
ATOM 914 O O . GLU A 1 118 ? -5.437 -14.995 -3.943 1.00 93.00 118 GLU A O 1
ATOM 919 N N . ASN A 1 119 ? -4.566 -13.654 -2.364 1.00 94.88 119 ASN A N 1
ATOM 920 C CA . ASN A 1 119 ? -5.570 -13.975 -1.347 1.00 94.88 119 ASN A CA 1
ATOM 921 C C . ASN A 1 119 ? -6.727 -12.967 -1.264 1.00 94.88 119 ASN A C 1
ATOM 923 O O . ASN A 1 119 ? -7.692 -13.210 -0.535 1.00 94.88 119 ASN A O 1
ATOM 927 N N . ASN A 1 120 ? -6.657 -11.850 -1.997 1.00 94.94 120 ASN A N 1
ATOM 928 C CA . ASN A 1 120 ? -7.686 -10.820 -1.967 1.00 94.94 120 ASN A CA 1
ATOM 929 C C . ASN A 1 120 ? -7.971 -10.230 -3.364 1.00 94.94 120 ASN A C 1
ATOM 931 O O . ASN A 1 120 ? -7.165 -9.452 -3.880 1.00 94.94 120 ASN A O 1
ATOM 935 N N . PRO A 1 121 ? -9.143 -10.520 -3.964 1.00 94.25 121 PRO A N 1
ATOM 936 C CA . PRO A 1 121 ? -9.471 -10.046 -5.308 1.00 94.25 121 PRO A CA 1
ATOM 937 C C . PRO A 1 121 ? -9.694 -8.528 -5.390 1.00 94.25 121 PRO A C 1
ATOM 939 O O . PRO A 1 121 ? -9.455 -7.941 -6.440 1.00 94.25 121 PRO A O 1
ATOM 942 N N . GLU A 1 122 ? -10.118 -7.865 -4.307 1.00 93.06 122 GLU A N 1
ATOM 943 C CA . GLU A 1 122 ? -10.269 -6.401 -4.290 1.00 93.06 122 GLU A CA 1
ATOM 944 C C . GLU A 1 122 ? -8.906 -5.707 -4.315 1.00 93.06 122 GLU A C 1
ATOM 946 O O . GLU A 1 122 ? -8.729 -4.717 -5.023 1.00 93.06 122 GLU A O 1
ATOM 951 N N . PHE A 1 123 ? -7.932 -6.249 -3.582 1.00 92.31 123 PHE A N 1
ATOM 952 C CA . PHE A 1 123 ? -6.558 -5.771 -3.609 1.00 92.31 123 PHE A CA 1
ATOM 953 C C . PHE A 1 123 ? -5.908 -6.066 -4.962 1.00 92.31 123 PHE A C 1
ATOM 955 O O . PHE A 1 123 ? -5.270 -5.183 -5.525 1.00 92.31 123 PHE A O 1
ATOM 962 N N . ALA A 1 124 ? -6.141 -7.247 -5.539 1.00 90.50 124 ALA A N 1
ATOM 963 C CA . ALA A 1 124 ? -5.678 -7.575 -6.885 1.00 90.50 124 ALA A CA 1
ATOM 964 C C . ALA A 1 124 ? -6.217 -6.592 -7.940 1.00 90.50 124 ALA A C 1
ATOM 966 O O . ALA A 1 124 ? -5.436 -6.017 -8.695 1.00 90.50 124 ALA A O 1
ATOM 967 N N . ALA A 1 125 ? -7.529 -6.330 -7.948 1.00 89.31 125 ALA A N 1
ATOM 968 C CA . ALA A 1 125 ? -8.157 -5.381 -8.872 1.00 89.31 125 ALA A CA 1
ATOM 969 C C . ALA A 1 125 ? -7.656 -3.943 -8.659 1.00 89.31 125 ALA A C 1
ATOM 971 O O . ALA A 1 125 ? -7.440 -3.192 -9.616 1.00 89.31 125 ALA A O 1
ATOM 972 N N . LEU A 1 126 ? -7.436 -3.558 -7.396 1.00 88.88 126 LEU A N 1
ATOM 973 C CA . LEU A 1 126 ? -6.836 -2.276 -7.049 1.00 88.88 126 LEU A CA 1
ATOM 974 C C . LEU A 1 126 ? -5.426 -2.164 -7.639 1.00 88.88 126 LEU A C 1
ATOM 976 O O . LEU A 1 126 ? -5.141 -1.171 -8.299 1.00 88.88 126 LEU A O 1
ATOM 980 N N . MET A 1 127 ? -4.574 -3.174 -7.452 1.00 86.56 127 MET A N 1
ATOM 981 C CA . MET A 1 127 ? -3.191 -3.194 -7.944 1.00 86.56 127 MET A CA 1
ATOM 982 C C . MET A 1 127 ? -3.102 -3.293 -9.473 1.00 86.56 127 MET A C 1
ATOM 984 O O . MET A 1 127 ? -2.230 -2.671 -10.070 1.00 86.56 127 MET A O 1
ATOM 988 N N . ALA A 1 128 ? -4.055 -3.962 -10.125 1.00 85.62 128 ALA A N 1
ATOM 989 C CA . ALA A 1 128 ? -4.183 -4.000 -11.583 1.00 85.62 128 ALA A CA 1
ATOM 990 C C . ALA A 1 128 ? -4.678 -2.670 -12.195 1.00 85.62 128 ALA A C 1
ATOM 992 O O . ALA A 1 128 ? -4.767 -2.531 -13.415 1.00 85.62 128 ALA A O 1
ATOM 993 N N . GLY A 1 129 ? -5.008 -1.668 -11.371 1.00 82.81 129 GLY A N 1
ATOM 994 C CA . GLY A 1 129 ? -5.461 -0.357 -11.835 1.00 82.81 129 GLY A CA 1
ATOM 995 C C . GLY A 1 129 ? -6.893 -0.334 -12.374 1.00 82.81 129 GLY A C 1
ATOM 996 O O . GLY A 1 129 ? -7.308 0.686 -12.924 1.00 82.81 129 GLY A O 1
ATOM 997 N N . GLU A 1 130 ? -7.677 -1.399 -12.180 1.00 84.44 130 GLU A N 1
ATOM 998 C CA . GLU A 1 130 ? -9.073 -1.487 -12.644 1.00 84.44 130 GLU A CA 1
ATOM 999 C C . GLU A 1 130 ? -9.959 -0.400 -12.026 1.00 84.44 130 GLU A C 1
ATOM 1001 O O . GLU A 1 130 ? -10.917 0.087 -12.627 1.00 84.44 130 GLU A O 1
ATOM 1006 N N . VAL A 1 131 ? -9.601 0.006 -10.810 1.00 74.56 131 VAL A N 1
ATOM 1007 C CA . VAL A 1 131 ? -10.301 1.008 -10.008 1.00 74.56 131 VAL A CA 1
ATOM 1008 C C . VAL A 1 131 ? -9.971 2.445 -10.453 1.00 74.56 131 VAL A C 1
ATOM 1010 O O . VAL A 1 131 ? -10.674 3.389 -10.081 1.00 74.56 131 VAL A O 1
ATOM 1013 N N . GLY A 1 132 ? -8.941 2.618 -11.290 1.00 71.56 132 GLY A N 1
ATOM 1014 C CA . GLY A 1 132 ? -8.421 3.913 -11.717 1.00 71.56 132 GLY A CA 1
ATOM 1015 C C . GLY A 1 132 ? -7.719 4.680 -10.593 1.00 71.56 132 GLY A C 1
ATOM 1016 O O . GLY A 1 132 ? -7.987 4.496 -9.407 1.00 71.56 132 GLY A O 1
ATOM 1017 N N . ASP A 1 133 ? -6.809 5.574 -10.969 1.00 72.00 133 ASP A N 1
ATOM 1018 C CA . ASP A 1 133 ? -6.061 6.375 -10.002 1.00 72.00 133 ASP A CA 1
ATOM 1019 C C . ASP A 1 133 ? -6.901 7.551 -9.464 1.00 72.00 133 ASP A C 1
ATOM 1021 O O . ASP A 1 133 ? -7.708 8.144 -10.184 1.00 72.00 133 ASP A O 1
ATOM 1025 N N . CYS A 1 134 ? -6.686 7.916 -8.197 1.00 77.19 134 CYS A N 1
ATOM 1026 C CA . CYS A 1 134 ? -7.372 9.017 -7.506 1.00 77.19 134 CYS A CA 1
ATOM 1027 C C . CYS A 1 134 ? -8.915 8.911 -7.474 1.00 77.19 134 CYS A C 1
ATOM 1029 O O . CYS A 1 134 ? -9.611 9.932 -7.469 1.00 77.19 134 CYS A O 1
ATOM 1031 N N . THR A 1 135 ? -9.465 7.695 -7.431 1.00 84.69 135 THR A N 1
ATOM 1032 C CA . THR A 1 135 ? -10.913 7.458 -7.344 1.00 84.69 135 THR A CA 1
ATOM 1033 C C . THR A 1 135 ? -11.382 7.231 -5.895 1.00 84.69 135 THR A C 1
ATOM 1035 O O . THR A 1 135 ? -10.601 6.784 -5.049 1.00 84.69 135 THR A O 1
ATOM 1038 N N . PRO A 1 136 ? -12.658 7.524 -5.559 1.00 87.69 136 PRO A N 1
ATOM 1039 C CA . PRO A 1 136 ? -13.203 7.299 -4.213 1.00 87.69 136 PRO A CA 1
ATOM 1040 C C . PRO A 1 136 ? -13.076 5.854 -3.713 1.00 87.69 136 PRO A C 1
ATOM 1042 O O . PRO A 1 136 ? -12.977 5.616 -2.512 1.00 87.69 136 PRO A O 1
ATOM 1045 N N . GLN A 1 137 ? -13.054 4.894 -4.633 1.00 88.12 137 GLN A N 1
ATOM 1046 C CA . GLN A 1 137 ? -12.945 3.467 -4.360 1.00 88.12 137 GLN A CA 1
ATOM 1047 C C . GLN A 1 137 ? -11.624 3.098 -3.671 1.00 88.12 137 GLN A C 1
ATOM 1049 O O . GLN A 1 137 ? -11.618 2.195 -2.839 1.00 88.12 137 GLN A O 1
ATOM 1054 N N . ILE A 1 138 ? -10.534 3.833 -3.929 1.00 88.38 138 ILE A N 1
ATOM 1055 C CA . ILE A 1 138 ? -9.272 3.672 -3.186 1.00 88.38 138 ILE A CA 1
ATOM 1056 C C . ILE A 1 138 ? -9.503 3.964 -1.696 1.00 88.38 138 ILE A C 1
ATOM 1058 O O . ILE A 1 138 ? -9.029 3.233 -0.829 1.00 88.38 138 ILE A O 1
ATOM 1062 N N . GLY A 1 139 ? -10.281 5.007 -1.390 1.00 89.31 139 GLY A N 1
ATOM 1063 C CA . GLY A 1 139 ? -10.656 5.355 -0.021 1.00 89.31 139 GLY A CA 1
ATOM 1064 C C . GLY A 1 139 ? -11.548 4.300 0.635 1.00 89.31 139 GLY A C 1
ATOM 1065 O O . GLY A 1 139 ? -11.348 3.982 1.803 1.00 89.31 139 GLY A O 1
ATOM 1066 N N . VAL A 1 140 ? -12.490 3.721 -0.117 1.00 91.06 140 VAL A N 1
ATOM 1067 C CA . VAL A 1 140 ? -13.337 2.616 0.368 1.00 91.06 140 VAL A CA 1
ATOM 1068 C C . VAL A 1 140 ? -12.483 1.400 0.728 1.00 91.06 140 VAL A C 1
ATOM 1070 O O . VAL A 1 140 ? -12.603 0.880 1.837 1.00 91.06 140 VAL A O 1
ATOM 1073 N N . PHE A 1 141 ? -11.567 0.995 -0.158 1.00 92.19 141 PHE A N 1
ATOM 1074 C CA . PHE A 1 141 ? -10.628 -0.096 0.107 1.00 92.19 141 PHE A CA 1
ATOM 1075 C C . PHE A 1 141 ? -9.770 0.185 1.350 1.00 92.19 141 PHE A C 1
ATOM 1077 O O . PHE A 1 141 ? -9.685 -0.648 2.253 1.00 92.19 141 PHE A O 1
ATOM 1084 N N . ALA A 1 142 ? -9.183 1.384 1.436 1.00 92.19 142 ALA A N 1
ATOM 1085 C CA . ALA A 1 142 ? -8.315 1.770 2.546 1.00 92.19 142 ALA A CA 1
ATOM 1086 C C . ALA A 1 142 ? -9.039 1.765 3.901 1.00 92.19 142 ALA A C 1
ATOM 1088 O O . ALA A 1 142 ? -8.439 1.394 4.905 1.00 92.19 142 ALA A O 1
ATOM 1089 N N . LYS A 1 143 ? -10.321 2.150 3.941 1.00 92.44 143 LYS A N 1
ATOM 1090 C CA . LYS A 1 143 ? -11.146 2.074 5.156 1.00 92.44 143 LYS A CA 1
ATOM 1091 C C . LYS A 1 143 ? -11.478 0.631 5.519 1.00 92.44 143 LYS A C 1
ATOM 1093 O O . LYS A 1 143 ? -11.355 0.250 6.680 1.00 92.44 143 LYS A O 1
ATOM 1098 N N . LYS A 1 144 ? -11.866 -0.178 4.529 1.00 93.56 144 LYS A N 1
ATOM 1099 C CA . LYS A 1 144 ? -12.266 -1.581 4.724 1.00 93.56 144 LYS A CA 1
ATOM 1100 C C . LYS A 1 144 ? -11.151 -2.425 5.315 1.00 93.56 144 LYS A C 1
ATOM 1102 O O . LYS A 1 144 ? -11.397 -3.248 6.192 1.00 93.56 144 LYS A O 1
ATOM 1107 N N . TYR A 1 145 ? -9.932 -2.176 4.863 1.00 94.38 145 TYR A N 1
ATOM 1108 C CA . TYR A 1 145 ? -8.733 -2.872 5.307 1.00 94.38 145 TYR A CA 1
ATOM 1109 C C . TYR A 1 145 ? -7.836 -1.974 6.162 1.00 94.38 145 TYR A C 1
ATOM 1111 O O . TYR A 1 145 ? -6.620 -2.154 6.204 1.00 94.38 145 TYR A O 1
ATOM 1119 N N . TYR A 1 146 ? -8.411 -0.987 6.852 1.00 93.94 146 TYR A N 1
ATOM 1120 C CA . TYR A 1 146 ? -7.620 -0.098 7.692 1.00 93.94 146 TYR A CA 1
ATOM 1121 C C . TYR A 1 146 ? -6.905 -0.901 8.788 1.00 93.94 146 TYR A C 1
ATOM 1123 O O . TYR A 1 146 ? -7.490 -1.774 9.424 1.00 93.94 146 TYR A O 1
ATOM 1131 N N . ASN A 1 147 ? -5.613 -0.622 8.991 1.00 92.81 147 ASN A N 1
ATOM 1132 C CA . ASN A 1 147 ? -4.728 -1.347 9.915 1.00 92.81 147 ASN A CA 1
ATOM 1133 C C . ASN A 1 147 ? -4.492 -2.840 9.570 1.00 92.81 147 ASN A C 1
ATOM 1135 O O . ASN A 1 147 ? -3.862 -3.565 10.345 1.00 92.81 147 ASN A O 1
ATOM 1139 N N . ARG A 1 148 ? -4.938 -3.295 8.393 1.00 94.94 148 ARG A N 1
ATOM 1140 C CA . ARG A 1 148 ? -4.543 -4.568 7.785 1.00 94.94 148 ARG A CA 1
ATOM 1141 C C . ARG A 1 148 ? -3.155 -4.424 7.164 1.00 94.94 148 ARG A C 1
ATOM 1143 O O . ARG A 1 148 ? -2.862 -3.415 6.526 1.00 94.94 148 ARG A O 1
ATOM 1150 N N . LYS A 1 149 ? -2.300 -5.436 7.318 1.00 94.31 149 LYS A N 1
ATOM 1151 C CA . LYS A 1 149 ? -1.048 -5.501 6.550 1.00 94.31 149 LYS A CA 1
ATOM 1152 C C . LYS A 1 149 ? -1.361 -5.849 5.097 1.00 94.31 149 LYS A C 1
ATOM 1154 O O . LYS A 1 149 ? -2.226 -6.688 4.852 1.00 94.31 149 LYS A O 1
ATOM 1159 N N . ILE A 1 150 ? -0.637 -5.236 4.174 1.00 93.81 150 ILE A N 1
ATOM 1160 C CA . ILE A 1 150 ? -0.607 -5.609 2.759 1.00 93.81 150 ILE A CA 1
ATOM 1161 C C . ILE A 1 150 ? 0.794 -6.124 2.440 1.00 93.81 150 ILE A C 1
ATOM 1163 O O . ILE A 1 150 ? 1.748 -5.673 3.072 1.00 93.81 150 ILE A O 1
ATOM 1167 N N . GLU A 1 151 ? 0.889 -7.053 1.501 1.00 93.12 151 GLU A N 1
ATOM 1168 C CA . GLU A 1 151 ? 2.136 -7.640 1.022 1.00 93.12 151 GLU A CA 1
ATOM 1169 C C . GLU A 1 151 ? 2.102 -7.701 -0.507 1.00 93.12 151 GLU A C 1
ATOM 1171 O O . GLU A 1 151 ? 1.129 -8.182 -1.100 1.00 93.12 151 GLU A O 1
ATOM 1176 N N . PHE A 1 152 ? 3.124 -7.135 -1.146 1.00 90.00 152 PHE A N 1
ATOM 1177 C CA . PHE A 1 152 ? 3.206 -7.035 -2.604 1.00 90.00 152 PHE A CA 1
ATOM 1178 C C . PHE A 1 152 ? 4.623 -6.688 -3.071 1.00 90.00 152 PHE A C 1
ATOM 1180 O O . PHE A 1 152 ? 5.415 -6.091 -2.342 1.00 90.00 152 PHE A O 1
ATOM 1187 N N . ASP A 1 153 ? 4.920 -7.002 -4.329 1.00 88.81 153 ASP A N 1
ATOM 1188 C CA . ASP A 1 153 ? 6.131 -6.520 -4.988 1.00 88.81 153 ASP A CA 1
ATOM 1189 C C . ASP A 1 153 ? 5.917 -5.092 -5.495 1.00 88.81 153 ASP A C 1
ATOM 1191 O O . ASP A 1 153 ? 4.920 -4.795 -6.161 1.00 88.81 153 ASP A O 1
ATOM 1195 N N . GLY A 1 154 ? 6.846 -4.195 -5.167 1.00 87.12 154 GLY A N 1
ATOM 1196 C CA . GLY A 1 154 ? 6.751 -2.790 -5.528 1.00 87.12 154 GLY A CA 1
ATOM 1197 C C . GLY A 1 154 ? 8.084 -2.142 -5.872 1.00 87.12 154 GLY A C 1
ATOM 1198 O O . GLY A 1 154 ? 9.157 -2.564 -5.442 1.00 87.12 154 GLY A O 1
ATOM 1199 N N . ASN A 1 155 ? 8.001 -1.054 -6.629 1.00 88.31 155 ASN A N 1
ATOM 1200 C CA . ASN A 1 155 ? 9.137 -0.249 -7.053 1.00 88.31 155 ASN A CA 1
ATOM 1201 C C . ASN A 1 155 ? 9.111 1.134 -6.400 1.00 88.31 155 ASN A C 1
ATOM 1203 O O . ASN A 1 155 ? 8.071 1.796 -6.333 1.00 88.31 155 ASN A O 1
ATOM 1207 N N . VAL A 1 156 ? 10.276 1.613 -5.970 1.00 89.12 156 VAL A N 1
ATOM 1208 C CA . VAL A 1 156 ? 10.455 2.996 -5.533 1.00 89.12 156 VAL A CA 1
ATOM 1209 C C . VAL A 1 156 ? 10.491 3.901 -6.762 1.00 89.12 156 VAL A C 1
ATOM 1211 O O . VAL A 1 156 ? 11.528 4.095 -7.390 1.00 89.12 156 VAL A O 1
ATOM 1214 N N . ALA A 1 157 ? 9.367 4.526 -7.082 1.00 88.25 157 ALA A N 1
ATOM 1215 C CA . ALA A 1 157 ? 9.247 5.412 -8.234 1.00 88.25 157 ALA A CA 1
ATOM 1216 C C . ALA A 1 157 ? 9.948 6.762 -8.025 1.00 88.25 157 ALA A C 1
ATOM 1218 O O . ALA A 1 157 ? 10.465 7.369 -8.964 1.00 88.25 157 ALA A O 1
ATOM 1219 N N . ASN A 1 158 ? 9.940 7.275 -6.792 1.00 91.12 158 ASN A N 1
ATOM 1220 C CA . ASN A 1 158 ? 10.579 8.541 -6.451 1.00 91.12 158 ASN A CA 1
ATOM 1221 C C . ASN A 1 158 ? 10.920 8.611 -4.960 1.00 91.12 158 ASN A C 1
ATOM 1223 O O . ASN A 1 158 ? 10.195 8.076 -4.123 1.00 91.12 158 ASN A O 1
ATOM 1227 N N . VAL A 1 159 ? 11.983 9.347 -4.635 1.00 93.38 159 VAL A N 1
ATOM 1228 C CA . VAL A 1 159 ? 12.368 9.675 -3.260 1.00 93.38 159 VAL A CA 1
ATOM 1229 C C . VAL A 1 159 ? 12.594 11.175 -3.168 1.00 93.38 159 VAL A C 1
ATOM 1231 O O . VAL A 1 159 ? 13.439 11.727 -3.874 1.00 93.38 159 VAL A O 1
ATOM 1234 N N . ALA A 1 160 ? 11.855 11.843 -2.288 1.00 94.25 160 ALA A N 1
ATOM 1235 C CA . ALA A 1 160 ? 11.993 13.275 -2.049 1.00 94.25 160 ALA A CA 1
ATOM 1236 C C . ALA A 1 160 ? 12.254 13.549 -0.563 1.00 94.25 160 ALA A C 1
ATOM 1238 O O . ALA A 1 160 ? 11.722 12.829 0.279 1.00 94.25 160 ALA A O 1
ATOM 1239 N N . PRO A 1 161 ? 13.042 14.578 -0.204 1.00 95.25 161 PRO A N 1
ATOM 1240 C CA . PRO A 1 161 ? 13.079 15.066 1.170 1.00 95.25 161 PRO A CA 1
ATOM 1241 C C . PRO A 1 161 ? 11.666 15.414 1.647 1.00 95.25 161 PRO A C 1
ATOM 1243 O O . PRO A 1 161 ? 10.900 16.040 0.912 1.00 95.25 161 PRO A O 1
ATOM 1246 N N . HIS A 1 162 ? 11.329 15.011 2.869 1.00 95.19 162 HIS A N 1
ATOM 1247 C CA . HIS A 1 162 ? 10.063 15.376 3.486 1.00 95.19 162 HIS A CA 1
ATOM 1248 C C . HIS A 1 162 ? 10.156 16.821 3.984 1.00 95.19 162 HIS A C 1
ATOM 1250 O O . HIS A 1 162 ? 10.872 17.110 4.948 1.00 95.19 162 HIS A O 1
ATOM 1256 N N . GLU A 1 163 ? 9.449 17.724 3.306 1.00 94.12 163 GLU A N 1
ATOM 1257 C CA . GLU A 1 163 ? 9.495 19.169 3.554 1.00 94.12 163 GLU A CA 1
ATOM 1258 C C . GLU A 1 163 ? 10.939 19.719 3.522 1.00 94.12 163 GLU A C 1
ATOM 1260 O O . GLU A 1 163 ? 11.619 19.629 2.500 1.00 94.12 163 GLU A O 1
ATOM 1265 N N . ASP A 1 164 ? 11.420 20.309 4.619 1.00 92.81 164 ASP A N 1
ATOM 1266 C CA . ASP A 1 164 ? 12.767 20.865 4.775 1.00 92.81 164 ASP A CA 1
ATOM 1267 C C . ASP A 1 164 ? 13.721 19.941 5.562 1.00 92.81 164 ASP A C 1
ATOM 1269 O O . ASP A 1 164 ? 14.828 20.343 5.943 1.00 92.81 164 ASP A O 1
ATOM 1273 N N . LYS A 1 165 ? 13.322 18.685 5.805 1.00 90.69 165 LYS A N 1
ATOM 1274 C CA . LYS A 1 165 ? 14.102 17.722 6.589 1.00 90.69 165 LYS A CA 1
ATOM 1275 C C . LYS A 1 165 ? 15.145 17.012 5.719 1.00 90.69 165 LYS A C 1
ATOM 1277 O O . LYS A 1 165 ? 14.847 16.450 4.674 1.00 90.69 165 LYS A O 1
ATOM 1282 N N . ASN A 1 166 ? 16.381 16.931 6.215 1.00 89.81 166 ASN A N 1
ATOM 1283 C CA . ASN A 1 166 ? 17.495 16.264 5.513 1.00 89.81 166 ASN A CA 1
ATOM 1284 C C . ASN A 1 166 ? 17.617 14.757 5.804 1.00 89.81 166 ASN A C 1
ATOM 1286 O O . ASN A 1 166 ? 18.467 14.079 5.230 1.00 89.81 166 ASN A O 1
ATOM 1290 N N . THR A 1 167 ? 16.847 14.244 6.762 1.00 92.75 167 THR A N 1
ATOM 1291 C CA . THR A 1 167 ? 16.941 12.857 7.254 1.00 92.75 167 THR A CA 1
ATOM 1292 C C . THR A 1 167 ? 15.623 12.102 7.146 1.00 92.75 167 THR A C 1
ATOM 1294 O O . THR A 1 167 ? 15.514 10.994 7.668 1.00 92.75 167 THR A O 1
ATOM 1297 N N . ARG A 1 168 ? 14.612 12.712 6.533 1.00 94.62 168 ARG A N 1
ATOM 1298 C CA . ARG A 1 168 ? 13.256 12.185 6.425 1.00 94.62 168 ARG A CA 1
ATOM 1299 C C . ARG A 1 168 ? 12.824 12.353 4.986 1.00 94.62 168 ARG A C 1
ATOM 1301 O O . ARG A 1 168 ? 13.110 13.392 4.391 1.00 94.62 168 ARG A O 1
ATOM 1308 N N . PHE A 1 169 ? 12.189 11.333 4.445 1.00 94.75 169 PHE A N 1
ATOM 1309 C CA . PHE A 1 169 ? 11.894 11.252 3.030 1.00 94.75 169 PHE A CA 1
ATOM 1310 C C . PHE A 1 169 ? 10.480 10.745 2.812 1.00 94.75 169 PHE A C 1
ATOM 1312 O O . PHE A 1 169 ? 9.941 9.991 3.623 1.00 94.75 169 PHE A O 1
ATOM 1319 N N . ASP A 1 170 ? 9.929 11.164 1.685 1.00 95.94 170 ASP A N 1
ATOM 1320 C CA . ASP A 1 170 ? 8.725 10.619 1.099 1.00 95.94 170 ASP A CA 1
ATOM 1321 C C . ASP A 1 170 ? 9.138 9.646 -0.011 1.00 95.94 170 ASP A C 1
ATOM 1323 O O . ASP A 1 170 ? 9.812 10.045 -0.968 1.00 95.94 170 ASP A O 1
ATOM 1327 N N . TYR A 1 171 ? 8.738 8.381 0.118 1.00 93.12 171 TYR A N 1
ATOM 1328 C CA . TYR A 1 171 ? 8.989 7.329 -0.868 1.00 93.12 171 TYR A CA 1
ATOM 1329 C C . TYR A 1 171 ? 7.702 7.038 -1.625 1.00 93.12 171 TYR A C 1
ATOM 1331 O O . TYR A 1 171 ? 6.757 6.514 -1.038 1.00 93.12 171 TYR A O 1
ATOM 1339 N N . LEU A 1 172 ? 7.661 7.385 -2.909 1.00 92.81 172 LEU A N 1
ATOM 1340 C CA . LEU A 1 172 ? 6.566 7.015 -3.800 1.00 92.81 172 LEU A CA 1
ATOM 1341 C C . LEU A 1 172 ? 6.784 5.580 -4.274 1.00 92.81 172 LEU A C 1
ATOM 1343 O O . LEU A 1 172 ? 7.830 5.289 -4.853 1.00 92.81 172 LEU A O 1
ATOM 1347 N N . ILE A 1 173 ? 5.796 4.725 -4.044 1.00 89.81 173 ILE A N 1
ATOM 1348 C CA . ILE A 1 173 ? 5.819 3.304 -4.368 1.00 89.81 173 ILE A CA 1
ATOM 1349 C C . ILE A 1 173 ? 4.768 3.007 -5.431 1.00 89.81 173 ILE A C 1
ATOM 1351 O O . ILE A 1 173 ? 3.601 3.395 -5.303 1.00 89.81 173 ILE A O 1
ATOM 1355 N N . TYR A 1 174 ? 5.200 2.303 -6.467 1.00 87.38 174 TYR A N 1
ATOM 1356 C CA . TYR A 1 174 ? 4.352 1.707 -7.489 1.00 87.38 174 TYR A CA 1
ATOM 1357 C C . TYR A 1 174 ? 4.254 0.198 -7.266 1.00 87.38 174 TYR A C 1
ATOM 1359 O O . TYR A 1 174 ? 5.181 -0.396 -6.721 1.00 87.38 174 TYR A O 1
ATOM 1367 N N . GLY A 1 175 ? 3.119 -0.398 -7.635 1.00 83.00 175 GLY A N 1
ATOM 1368 C CA . GLY A 1 175 ? 2.966 -1.848 -7.645 1.00 83.00 175 GLY A CA 1
ATOM 1369 C C . GLY A 1 175 ? 3.669 -2.484 -8.839 1.00 83.00 175 GLY A C 1
ATOM 1370 O O . GLY A 1 175 ? 3.810 -1.828 -9.873 1.00 83.00 175 GLY A O 1
ATOM 1371 N N . ASP A 1 176 ? 4.020 -3.758 -8.672 1.00 73.00 176 ASP A N 1
ATOM 1372 C CA . ASP A 1 176 ? 4.705 -4.624 -9.637 1.00 73.00 176 ASP A CA 1
ATOM 1373 C C . ASP A 1 176 ? 6.208 -4.324 -9.816 1.00 73.00 176 ASP A C 1
ATOM 1375 O O . ASP A 1 176 ? 6.732 -3.280 -9.409 1.00 73.00 176 ASP A O 1
ATOM 1379 N N . ASP A 1 177 ? 6.913 -5.283 -10.420 1.00 59.69 177 ASP A N 1
ATOM 1380 C CA . ASP A 1 177 ? 8.272 -5.114 -10.920 1.00 59.69 177 ASP A CA 1
ATOM 1381 C C . ASP A 1 177 ? 8.230 -4.125 -12.084 1.00 59.69 177 ASP A C 1
ATOM 1383 O O . ASP A 1 177 ? 7.719 -4.412 -13.167 1.00 59.69 177 ASP A O 1
ATOM 1387 N N . TYR A 1 178 ? 8.746 -2.923 -11.844 1.00 51.19 178 TYR A N 1
ATOM 1388 C CA . TYR A 1 178 ? 8.858 -1.871 -12.841 1.00 51.19 178 TYR A CA 1
ATOM 1389 C C . TYR A 1 178 ? 9.744 -2.338 -14.010 1.00 51.19 178 TYR A C 1
ATOM 1391 O O . TYR A 1 178 ? 10.955 -2.101 -14.040 1.00 51.19 178 TYR A O 1
ATOM 1399 N N . TYR A 1 179 ? 9.140 -2.982 -15.010 1.00 46.94 179 TYR A N 1
ATOM 1400 C CA . TYR A 1 179 ? 9.802 -3.289 -16.269 1.00 46.94 179 TYR A CA 1
ATOM 1401 C C . TYR A 1 179 ? 9.926 -2.005 -17.093 1.00 46.94 179 TYR A C 1
ATOM 1403 O O . TYR A 1 179 ? 8.970 -1.473 -17.649 1.00 46.94 179 TYR A O 1
ATOM 1411 N N . LEU A 1 180 ? 11.165 -1.524 -17.150 1.00 47.00 180 LEU A N 1
ATOM 1412 C CA . LEU A 1 180 ? 11.668 -0.275 -17.732 1.00 47.00 180 LEU A CA 1
ATOM 1413 C C . LEU A 1 180 ? 11.350 0.004 -19.220 1.00 47.00 180 LEU A C 1
ATOM 1415 O O . LEU A 1 180 ? 11.938 0.938 -19.768 1.00 47.00 180 LEU A O 1
ATOM 1419 N N . ASP A 1 181 ? 10.498 -0.765 -19.899 1.00 46.47 181 ASP A N 1
ATOM 1420 C CA . ASP A 1 181 ? 10.281 -0.588 -21.346 1.00 46.47 181 ASP A CA 1
ATOM 1421 C C . ASP A 1 181 ? 9.135 0.385 -21.666 1.00 46.47 181 ASP A C 1
ATOM 1423 O O . ASP A 1 181 ? 9.213 1.177 -22.604 1.00 46.47 181 ASP A O 1
ATOM 1427 N N . GLU A 1 182 ? 8.099 0.460 -20.837 1.00 48.28 182 GLU A N 1
ATOM 1428 C CA . GLU A 1 182 ? 6.934 1.285 -21.150 1.00 48.28 182 GLU A CA 1
ATOM 1429 C C . GLU A 1 182 ? 6.492 1.995 -19.871 1.00 48.28 182 GLU A C 1
ATOM 1431 O O . GLU A 1 182 ? 6.459 1.380 -18.816 1.00 48.28 182 GLU A O 1
ATOM 1436 N N . ASN A 1 183 ? 6.199 3.301 -19.919 1.00 53.97 183 ASN A N 1
ATOM 1437 C CA . ASN A 1 183 ? 5.734 4.104 -18.770 1.00 53.97 183 ASN A CA 1
ATOM 1438 C C . ASN A 1 183 ? 4.320 3.681 -18.311 1.00 53.97 183 ASN A C 1
ATOM 1440 O O . ASN A 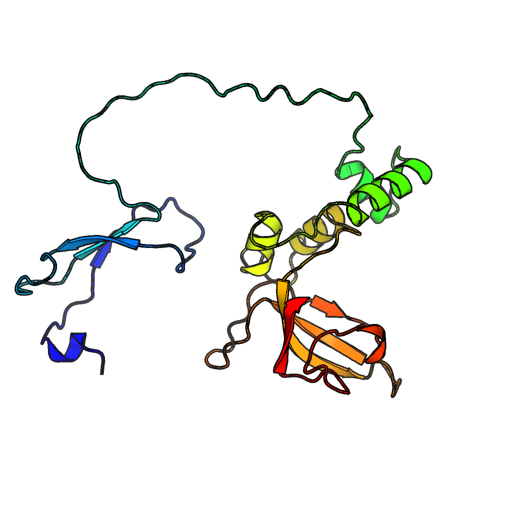1 183 ? 3.413 4.510 -18.201 1.00 53.97 183 ASN A O 1
ATOM 1444 N N . VAL A 1 184 ? 4.106 2.389 -18.125 1.00 58.66 184 VAL A N 1
ATOM 1445 C CA . VAL A 1 184 ? 2.837 1.763 -17.834 1.00 58.66 184 VAL A CA 1
ATOM 1446 C C . VAL A 1 184 ? 2.872 1.431 -16.357 1.00 58.66 184 VAL A C 1
ATOM 1448 O O . VAL A 1 184 ? 3.611 0.571 -15.894 1.00 58.66 184 VAL A O 1
ATOM 1451 N N . TYR A 1 185 ? 2.113 2.217 -15.613 1.00 65.25 185 TYR A N 1
ATOM 1452 C CA . TYR A 1 185 ? 1.937 2.064 -14.187 1.00 65.25 185 TYR A CA 1
ATOM 1453 C C . TYR A 1 185 ? 0.508 1.598 -13.925 1.00 65.25 185 TYR A C 1
ATOM 1455 O O . TYR A 1 185 ? -0.437 2.202 -14.442 1.00 65.25 185 TYR A O 1
ATOM 1463 N N . PHE A 1 186 ? 0.367 0.558 -13.106 1.00 71.81 186 PHE A N 1
ATOM 1464 C CA . PHE A 1 186 ? -0.918 0.025 -12.679 1.00 71.81 186 PHE A CA 1
ATOM 1465 C C . PHE A 1 186 ? -1.097 0.188 -11.166 1.00 71.81 186 PHE A C 1
ATOM 1467 O O . PHE A 1 186 ? -0.156 0.075 -10.378 1.00 71.81 186 PHE A O 1
ATOM 1474 N N . GLY A 1 187 ? -2.332 0.490 -10.775 1.00 80.19 187 GLY A N 1
ATOM 1475 C CA . GLY A 1 187 ? -2.747 0.585 -9.381 1.00 80.19 187 GLY A CA 1
ATOM 1476 C C . GLY A 1 187 ? -2.602 1.960 -8.718 1.00 80.19 187 GLY A C 1
ATOM 1477 O O . GLY A 1 187 ? -2.413 2.973 -9.396 1.00 80.19 187 GLY A O 1
ATOM 1478 N N . PRO A 1 188 ? -2.802 2.031 -7.388 1.00 84.94 188 PRO A N 1
ATOM 1479 C CA . PRO A 1 188 ? -2.828 3.277 -6.633 1.00 84.94 188 PRO A CA 1
ATOM 1480 C C . PRO A 1 188 ? -1.428 3.714 -6.214 1.00 84.94 188 PRO A C 1
ATOM 1482 O O . PRO A 1 188 ? -0.617 2.912 -5.740 1.00 84.94 188 PRO A O 1
ATOM 1485 N N . ARG A 1 189 ? -1.153 5.016 -6.328 1.00 86.44 189 ARG A N 1
ATOM 1486 C CA . ARG A 1 189 ? 0.134 5.584 -5.914 1.00 86.44 189 ARG A CA 1
ATOM 1487 C C . ARG A 1 189 ? 0.255 5.534 -4.397 1.00 86.44 189 ARG A C 1
ATOM 1489 O O . ARG A 1 189 ? -0.401 6.301 -3.695 1.00 86.44 189 ARG A O 1
ATOM 1496 N N . MET A 1 190 ? 1.103 4.641 -3.899 1.00 88.94 190 MET A N 1
ATOM 1497 C CA . MET A 1 190 ? 1.339 4.462 -2.470 1.00 88.94 190 MET A CA 1
ATOM 1498 C C . MET A 1 190 ? 2.524 5.311 -2.021 1.00 88.94 190 MET A C 1
ATOM 1500 O O . MET A 1 190 ? 3.446 5.568 -2.795 1.00 88.94 190 MET A O 1
ATOM 1504 N N . LYS A 1 191 ? 2.509 5.784 -0.771 1.00 90.56 191 LYS A N 1
ATOM 1505 C CA . LYS A 1 191 ? 3.605 6.597 -0.241 1.00 90.56 191 LYS A CA 1
ATOM 1506 C C . LYS A 1 191 ? 3.923 6.236 1.201 1.00 90.56 191 LYS A C 1
ATOM 1508 O O . LYS A 1 191 ? 3.035 6.244 2.048 1.00 90.56 191 LYS A O 1
ATOM 1513 N N . PHE A 1 192 ? 5.200 6.009 1.486 1.00 92.88 192 PHE A N 1
ATOM 1514 C CA . PHE A 1 192 ? 5.715 6.128 2.846 1.00 92.88 192 PHE A CA 1
ATOM 1515 C C . PHE A 1 192 ? 6.093 7.591 3.067 1.00 92.88 192 PHE A C 1
ATOM 1517 O O . PHE A 1 192 ? 7.011 8.084 2.413 1.00 92.88 192 PHE A O 1
ATOM 1524 N N . GLU A 1 193 ? 5.365 8.300 3.929 1.00 95.12 193 GLU A N 1
ATOM 1525 C CA . GLU A 1 193 ? 5.616 9.721 4.208 1.00 95.12 193 GLU A CA 1
ATOM 1526 C C . GLU A 1 193 ? 6.446 9.919 5.477 1.00 95.12 193 GLU A C 1
ATOM 1528 O O . GLU A 1 193 ? 6.246 9.219 6.469 1.00 95.12 193 GLU A O 1
ATOM 1533 N N . ASP A 1 194 ? 7.325 10.924 5.468 1.00 94.88 194 ASP A N 1
ATOM 1534 C CA . ASP A 1 194 ? 8.123 11.323 6.634 1.00 94.88 194 ASP A CA 1
ATOM 1535 C C . ASP A 1 194 ? 8.884 10.147 7.275 1.00 94.88 194 ASP A C 1
ATOM 1537 O O . ASP A 1 194 ? 8.826 9.926 8.484 1.00 94.88 194 ASP A O 1
ATOM 1541 N N . VAL A 1 195 ? 9.618 9.375 6.475 1.00 93.12 195 VAL A N 1
ATOM 1542 C CA . VAL A 1 195 ? 10.305 8.156 6.931 1.00 93.12 195 VAL A CA 1
ATOM 1543 C C . VAL A 1 195 ? 11.820 8.364 6.925 1.00 93.12 195 VAL A C 1
ATOM 1545 O O . VAL A 1 195 ? 12.385 8.893 5.966 1.00 93.12 195 VAL A O 1
ATOM 1548 N N . ASN A 1 196 ? 12.523 7.990 8.003 1.00 90.81 196 ASN A N 1
ATOM 1549 C CA . ASN A 1 196 ? 13.984 7.865 7.940 1.00 90.81 196 ASN A CA 1
ATOM 1550 C C . ASN A 1 196 ? 14.337 6.574 7.185 1.00 90.81 196 ASN A C 1
ATOM 1552 O O . ASN A 1 196 ? 13.668 5.575 7.414 1.00 90.81 196 ASN A O 1
ATOM 1556 N N . PRO A 1 197 ? 15.424 6.501 6.394 1.00 85.94 197 PRO A N 1
ATOM 1557 C CA . PRO A 1 197 ? 15.776 5.260 5.697 1.00 85.94 197 PRO A CA 1
ATOM 1558 C C . PRO A 1 197 ? 15.878 4.027 6.614 1.00 85.94 197 PRO A C 1
ATOM 1560 O O . PRO A 1 197 ? 15.617 2.911 6.181 1.00 85.94 197 PRO A O 1
ATOM 1563 N N . ARG A 1 198 ? 16.220 4.215 7.899 1.00 86.81 198 ARG A N 1
ATOM 1564 C CA . ARG A 1 198 ? 16.250 3.130 8.896 1.00 86.81 198 ARG A CA 1
ATOM 1565 C C . ARG A 1 198 ? 14.867 2.675 9.366 1.00 86.81 198 ARG A C 1
ATOM 1567 O O . ARG A 1 198 ? 14.737 1.534 9.787 1.00 86.81 198 ARG A O 1
ATOM 1574 N N . ASP A 1 199 ? 13.866 3.545 9.294 1.00 88.69 199 ASP A N 1
ATOM 1575 C CA . ASP A 1 199 ? 12.487 3.259 9.702 1.00 88.69 199 ASP A CA 1
ATOM 1576 C C . ASP A 1 199 ? 11.785 2.322 8.697 1.00 88.69 199 ASP A C 1
ATOM 1578 O O . ASP A 1 199 ? 10.796 1.686 9.049 1.00 88.69 199 ASP A O 1
ATOM 1582 N N . LEU A 1 200 ? 12.322 2.182 7.473 1.00 88.44 200 LEU A N 1
ATOM 1583 C CA . LEU A 1 200 ? 11.848 1.210 6.479 1.00 88.44 200 LEU A CA 1
ATOM 1584 C C . LEU A 1 200 ? 12.082 -0.245 6.909 1.00 88.44 200 LEU A C 1
ATOM 1586 O O . LEU A 1 200 ? 11.484 -1.143 6.333 1.00 88.44 200 LEU A O 1
ATOM 1590 N N . ASN A 1 201 ? 12.950 -0.487 7.902 1.00 89.25 201 ASN A N 1
ATOM 1591 C CA . ASN A 1 201 ? 13.247 -1.819 8.441 1.00 89.25 201 ASN A CA 1
ATOM 1592 C C . ASN A 1 201 ? 13.546 -2.877 7.359 1.00 89.25 201 ASN A C 1
ATOM 1594 O O . ASN A 1 201 ? 13.177 -4.038 7.511 1.00 89.25 201 ASN A O 1
ATOM 1598 N N . LEU A 1 202 ? 14.224 -2.475 6.278 1.00 89.25 202 LEU A N 1
ATOM 1599 C CA . LEU A 1 202 ? 14.586 -3.373 5.182 1.00 89.25 202 LEU A CA 1
ATOM 1600 C C . LEU A 1 202 ? 15.437 -4.543 5.700 1.00 89.25 202 LEU A C 1
ATOM 1602 O O . LEU A 1 202 ? 16.372 -4.354 6.485 1.00 89.25 202 LEU A O 1
ATOM 1606 N N . ILE A 1 203 ? 15.128 -5.747 5.225 1.00 89.00 203 ILE A N 1
ATOM 1607 C CA . ILE A 1 203 ? 15.806 -6.997 5.583 1.00 89.00 203 ILE A CA 1
ATOM 1608 C C . ILE A 1 203 ? 16.294 -7.730 4.327 1.00 89.00 203 ILE A C 1
ATOM 1610 O O . ILE A 1 203 ? 15.801 -7.491 3.230 1.00 89.00 203 ILE A O 1
ATOM 1614 N N . GLY A 1 204 ? 17.271 -8.627 4.489 1.00 86.50 204 GLY A N 1
ATOM 1615 C CA . GLY A 1 204 ? 17.833 -9.443 3.407 1.00 86.50 204 GLY A CA 1
ATOM 1616 C C . GLY A 1 204 ? 19.350 -9.304 3.260 1.00 86.50 204 GLY A C 1
ATOM 1617 O O . GLY A 1 204 ? 20.004 -8.580 4.010 1.00 86.50 204 GLY A O 1
ATOM 1618 N N . ASP A 1 205 ? 19.916 -10.010 2.282 1.00 81.44 205 ASP A N 1
ATOM 1619 C CA . ASP A 1 205 ? 21.374 -10.087 2.097 1.00 81.44 205 ASP A CA 1
ATOM 1620 C C . ASP A 1 205 ? 21.977 -8.824 1.452 1.00 81.44 205 ASP A C 1
ATOM 1622 O O . ASP A 1 205 ? 23.158 -8.536 1.643 1.00 81.44 205 ASP A O 1
ATOM 1626 N N . ASN A 1 206 ? 21.171 -8.043 0.722 1.00 80.81 206 ASN A N 1
ATOM 1627 C CA . ASN A 1 206 ? 21.607 -6.873 -0.051 1.00 80.81 206 ASN A CA 1
ATOM 1628 C C . ASN A 1 206 ? 20.859 -5.589 0.346 1.00 80.81 206 ASN A C 1
ATOM 1630 O O . ASN A 1 206 ? 20.464 -4.809 -0.517 1.00 80.81 206 ASN A O 1
ATOM 1634 N N . VAL A 1 207 ? 20.650 -5.363 1.647 1.00 84.75 207 VAL A N 1
ATOM 1635 C CA . VAL A 1 207 ? 19.958 -4.156 2.130 1.00 84.75 207 VAL A CA 1
ATOM 1636 C C . VAL A 1 207 ? 20.783 -2.901 1.799 1.00 84.75 207 VAL A C 1
ATOM 1638 O O . VAL A 1 207 ? 21.912 -2.766 2.293 1.00 84.75 207 VAL A O 1
ATOM 1641 N N . PRO A 1 208 ? 20.258 -1.963 0.987 1.00 82.12 208 PRO A N 1
ATOM 1642 C CA . PRO A 1 208 ? 20.980 -0.749 0.644 1.00 82.12 208 PRO A CA 1
ATOM 1643 C C . PRO A 1 208 ? 21.078 0.188 1.854 1.00 82.12 208 PRO A C 1
ATOM 1645 O O . PRO A 1 208 ? 20.227 0.203 2.741 1.00 82.12 208 PRO A O 1
ATOM 1648 N N . ALA A 1 209 ? 22.116 1.031 1.882 1.00 84.06 209 ALA A N 1
ATOM 1649 C CA . ALA A 1 209 ? 22.264 2.039 2.937 1.00 84.06 209 ALA A CA 1
ATOM 1650 C C . ALA A 1 209 ? 21.137 3.090 2.912 1.00 84.06 209 ALA A C 1
ATOM 1652 O O . ALA A 1 209 ? 20.813 3.657 3.954 1.00 84.06 209 ALA A O 1
ATOM 1653 N N . ASN A 1 210 ? 20.572 3.353 1.728 1.00 84.94 210 ASN A N 1
ATOM 1654 C CA . ASN A 1 210 ? 19.377 4.164 1.519 1.00 84.94 210 ASN A CA 1
ATOM 1655 C C . ASN A 1 210 ? 18.567 3.566 0.365 1.00 84.94 210 ASN A C 1
ATOM 1657 O O . ASN A 1 210 ? 19.157 3.220 -0.656 1.00 84.94 210 ASN A O 1
ATOM 1661 N N . ALA A 1 211 ? 17.245 3.534 0.512 1.00 87.81 211 ALA A N 1
ATOM 1662 C CA . ALA A 1 211 ? 16.326 3.306 -0.597 1.00 87.81 211 ALA A CA 1
ATOM 1663 C C . ALA A 1 211 ? 16.373 4.488 -1.581 1.00 87.81 211 ALA A C 1
ATOM 1665 O O . ALA A 1 211 ? 16.389 5.650 -1.158 1.00 87.81 211 ALA A O 1
ATOM 1666 N N . SER A 1 212 ? 16.409 4.193 -2.874 1.00 88.44 212 SER A N 1
ATOM 1667 C CA . SER A 1 212 ? 16.519 5.151 -3.975 1.00 88.44 212 SER A CA 1
ATOM 1668 C C . SER A 1 212 ? 15.497 4.844 -5.065 1.00 88.44 212 SER A C 1
ATOM 1670 O O . SER A 1 212 ? 14.972 3.738 -5.143 1.00 88.44 212 SER A O 1
ATOM 1672 N N . ALA A 1 213 ? 15.221 5.827 -5.925 1.00 89.44 213 ALA A N 1
ATOM 1673 C CA . ALA A 1 213 ? 14.352 5.599 -7.072 1.00 89.44 213 ALA A CA 1
ATOM 1674 C C . ALA A 1 213 ? 14.924 4.493 -7.980 1.00 89.44 213 ALA A C 1
ATOM 1676 O O . ALA A 1 213 ? 16.118 4.512 -8.292 1.00 89.44 213 ALA A O 1
ATOM 1677 N N . GLY A 1 214 ? 14.069 3.563 -8.402 1.00 85.44 214 GLY A N 1
ATOM 1678 C CA . GLY A 1 214 ? 14.423 2.369 -9.163 1.00 85.44 214 GLY A CA 1
ATOM 1679 C C . GLY A 1 214 ? 14.687 1.119 -8.318 1.00 85.44 214 GLY A C 1
ATOM 1680 O O . GLY A 1 214 ? 14.804 0.045 -8.899 1.00 85.44 214 GLY A O 1
ATOM 1681 N N . ASP A 1 215 ? 14.764 1.223 -6.987 1.00 86.44 215 ASP A N 1
ATOM 1682 C CA . ASP A 1 215 ? 14.873 0.040 -6.127 1.00 86.44 215 ASP A CA 1
ATOM 1683 C C . ASP A 1 215 ? 13.553 -0.748 -6.127 1.00 86.44 215 ASP A C 1
ATOM 1685 O O . ASP A 1 215 ? 12.476 -0.166 -5.995 1.00 86.44 215 ASP A O 1
ATOM 1689 N N . ASN A 1 216 ? 13.649 -2.074 -6.227 1.00 86.56 216 ASN A N 1
ATOM 1690 C CA . ASN A 1 216 ? 12.519 -2.992 -6.082 1.00 86.56 216 ASN A CA 1
ATOM 1691 C C . ASN A 1 216 ? 12.510 -3.580 -4.668 1.00 86.56 216 ASN A C 1
ATOM 1693 O O . ASN A 1 216 ? 13.544 -4.054 -4.185 1.00 86.56 216 ASN A O 1
ATOM 1697 N N . PHE A 1 217 ? 11.346 -3.576 -4.026 1.00 86.00 217 PHE A N 1
ATOM 1698 C CA . PHE A 1 217 ? 11.106 -4.160 -2.713 1.00 86.00 217 PHE A CA 1
ATOM 1699 C C . PHE A 1 217 ? 9.990 -5.189 -2.787 1.00 86.00 217 PHE A C 1
ATOM 1701 O O . PHE A 1 217 ? 8.976 -4.973 -3.439 1.00 86.00 217 PHE A O 1
ATOM 1708 N N . HIS A 1 218 ? 10.172 -6.266 -2.037 1.00 89.94 218 HIS A N 1
ATOM 1709 C CA . HIS A 1 218 ? 9.050 -7.036 -1.538 1.00 89.94 218 HIS A CA 1
ATOM 1710 C C . HIS A 1 218 ? 8.618 -6.374 -0.225 1.00 89.94 218 HIS A C 1
ATOM 1712 O O . HIS A 1 218 ? 9.436 -6.272 0.699 1.00 89.94 218 HIS A O 1
ATOM 1718 N N . ILE A 1 219 ? 7.407 -5.818 -0.204 1.00 87.88 219 ILE A N 1
ATOM 1719 C CA . ILE A 1 219 ? 6.839 -5.032 0.904 1.00 87.88 219 ILE A CA 1
ATOM 1720 C C . ILE A 1 219 ? 5.941 -5.923 1.744 1.00 87.88 219 ILE A C 1
ATOM 1722 O O . ILE A 1 219 ? 5.133 -6.641 1.122 1.00 87.88 219 ILE A O 1
#

pLDDT: mean 75.71, std 19.25, range [31.8, 95.94]

Foldseek 3Di:
DDVCVVLPAPDDADEDEPDDDDDDPPPQKDFQDKPPDVPDDPPDRIYTYIDSDHPPDDDDDDDDDDDDDPPPDPPPPDPDDDLVQLVCVVVVHDHPDDPVNNVVVLCVQQPDDAAELVNDVLVVCQLQCVQPEPHCVVVSVCSSSPNHHHWAKWFQQAWDAQPPDPQFIKTWIFGDQPPPPDPDTHHYTDIDGRDGQVNVVDDDDDRDPGDGGGDMDGD